Protein AF-A0A2S7Q1H7-F1 (afdb_monomer)

Secondary structure (DSSP, 8-state):
-------EE------S--------PPP-----------------------------------PPP----HHHHHHHHHHHHHHSPSP--S--S-PPP--S-TTGGGSPEETTT--B-S---TTT----HHHHSTTS---TT---EE-HHHHHHT---EEEEEEETTEEEEEEEEEESPPTT--EEEEE--TT--EEES--S---HHHHHHHHHTT--SEEE-SSGGG-TTHHHHHHHTT--EEEEGGGGGG--S--TTS-SEEEE-SSEEEEEETTEEEEEEEEE--SSSTT-EEEE-TT--------PPP-

Structure (mmCIF, N/CA/C/O backbone):
data_AF-A0A2S7Q1H7-F1
#
_entry.id   AF-A0A2S7Q1H7-F1
#
loop_
_atom_site.group_PDB
_atom_site.id
_atom_site.type_symbol
_atom_site.label_atom_id
_atom_site.label_alt_id
_atom_site.label_comp_id
_atom_site.label_asym_id
_atom_site.label_entity_id
_atom_site.label_seq_id
_atom_site.pdbx_PDB_ins_code
_atom_site.Cartn_x
_atom_site.Cartn_y
_atom_site.Cartn_z
_atom_site.occupancy
_atom_site.B_iso_or_equiv
_atom_site.auth_seq_id
_atom_site.auth_comp_id
_atom_site.auth_asym_id
_atom_site.auth_atom_id
_atom_site.pdbx_PDB_model_num
ATOM 1 N N . MET A 1 1 ? -6.559 -4.995 40.250 1.00 31.66 1 MET A N 1
ATOM 2 C CA . MET A 1 1 ? -6.136 -4.091 39.154 1.00 31.66 1 MET A CA 1
ATOM 3 C C . MET A 1 1 ? -6.085 -4.915 37.875 1.00 31.66 1 MET A C 1
ATOM 5 O O . MET A 1 1 ? -5.455 -5.965 37.911 1.00 31.66 1 MET A O 1
ATOM 9 N N . LYS A 1 2 ? -6.763 -4.510 36.790 1.00 27.39 2 LYS A N 1
ATOM 10 C CA . LYS A 1 2 ? -6.564 -5.148 35.473 1.00 27.39 2 LYS A CA 1
ATOM 11 C C . LYS A 1 2 ? -5.184 -4.734 34.937 1.00 27.39 2 LYS A C 1
ATOM 13 O O . LYS A 1 2 ? -4.774 -3.596 35.151 1.00 27.39 2 LYS A O 1
ATOM 18 N N . SER A 1 3 ? -4.472 -5.644 34.274 1.00 29.97 3 SER A N 1
ATOM 19 C CA . SER A 1 3 ? -3.214 -5.311 33.596 1.00 29.97 3 SER A CA 1
ATOM 20 C C . SER A 1 3 ? -3.524 -4.553 32.305 1.00 29.97 3 SER A C 1
ATOM 22 O O . SER A 1 3 ? -4.244 -5.079 31.457 1.00 29.97 3 SER A O 1
ATOM 24 N N . MET A 1 4 ? -3.001 -3.336 32.151 1.00 36.16 4 MET A N 1
ATOM 25 C CA . MET A 1 4 ? -3.073 -2.613 30.880 1.00 36.16 4 MET A CA 1
ATOM 26 C C . MET A 1 4 ? -2.053 -3.229 29.916 1.00 36.16 4 MET A C 1
ATOM 28 O O . MET A 1 4 ? -0.847 -3.058 30.091 1.00 36.16 4 MET A O 1
ATOM 32 N N . LYS A 1 5 ? -2.537 -3.963 28.910 1.00 45.00 5 LYS A N 1
ATOM 33 C CA . LYS A 1 5 ? -1.741 -4.339 27.737 1.00 45.00 5 LYS A CA 1
ATOM 34 C C . LYS A 1 5 ? -1.886 -3.227 26.697 1.00 45.00 5 LYS A C 1
ATOM 36 O O . LYS A 1 5 ? -2.982 -3.030 26.189 1.00 45.00 5 LYS A O 1
ATOM 41 N N . PHE A 1 6 ? -0.790 -2.544 26.386 1.00 45.59 6 PHE A N 1
ATOM 42 C CA . PHE A 1 6 ? -0.681 -1.685 25.207 1.00 45.59 6 PHE A CA 1
ATOM 43 C C . PHE A 1 6 ? 0.001 -2.484 24.095 1.00 45.59 6 PHE A C 1
ATOM 45 O O . PHE A 1 6 ? 1.010 -3.145 24.357 1.00 45.59 6 PHE A O 1
ATOM 52 N N . ILE A 1 7 ? -0.521 -2.418 22.870 1.00 57.12 7 ILE A N 1
ATOM 53 C CA . ILE A 1 7 ? 0.132 -2.971 21.680 1.00 57.12 7 ILE A CA 1
ATOM 54 C C . ILE A 1 7 ? 0.534 -1.788 20.804 1.00 57.12 7 ILE A C 1
ATOM 56 O O . ILE A 1 7 ? -0.279 -1.249 20.061 1.00 57.12 7 ILE A O 1
ATOM 60 N N . VAL A 1 8 ? 1.801 -1.380 20.914 1.00 57.62 8 VAL A N 1
ATOM 61 C CA . VAL A 1 8 ? 2.384 -0.390 20.002 1.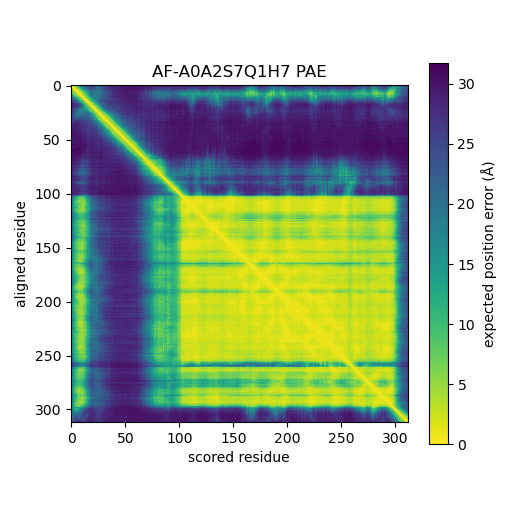00 57.62 8 VAL A CA 1
ATOM 62 C C . VAL A 1 8 ? 2.784 -1.113 18.723 1.00 57.62 8 VAL A C 1
ATOM 64 O O . VAL A 1 8 ? 3.731 -1.905 18.730 1.00 57.62 8 VAL A O 1
ATOM 67 N N . ILE A 1 9 ? 2.073 -0.856 17.624 1.00 63.44 9 ILE A N 1
ATOM 68 C CA . ILE A 1 9 ? 2.451 -1.407 16.319 1.00 63.44 9 ILE A CA 1
ATOM 69 C C . ILE A 1 9 ? 3.535 -0.505 15.729 1.00 63.44 9 ILE A C 1
ATOM 71 O O . ILE A 1 9 ? 3.277 0.628 15.325 1.00 63.44 9 ILE A O 1
ATOM 75 N N . ALA A 1 10 ? 4.764 -1.026 15.718 1.00 59.84 10 ALA A N 1
ATOM 76 C CA . ALA A 1 10 ? 5.942 -0.377 15.157 1.00 59.84 10 ALA A CA 1
ATOM 77 C C . ALA A 1 10 ? 6.562 -1.256 14.061 1.00 59.84 10 ALA A C 1
ATOM 79 O O . ALA A 1 10 ? 6.946 -2.411 14.290 1.00 59.84 10 ALA A O 1
ATOM 80 N N . SER A 1 11 ? 6.669 -0.696 12.863 1.00 60.22 11 SER A N 1
ATOM 81 C CA . SER A 1 11 ? 6.955 -1.423 11.627 1.00 60.22 11 SER A CA 1
ATOM 82 C C . SER A 1 11 ? 8.460 -1.603 11.421 1.00 60.22 11 SER A C 1
ATOM 84 O O . SER A 1 11 ? 9.138 -0.778 10.815 1.00 60.22 11 SER A O 1
ATOM 86 N N . HIS A 1 12 ? 9.000 -2.689 11.980 1.00 52.47 12 HIS A N 1
ATOM 87 C CA . HIS A 1 12 ? 10.439 -2.957 12.012 1.00 52.47 12 HIS A CA 1
ATOM 88 C C . HIS A 1 12 ? 11.000 -3.254 10.614 1.00 52.47 12 HIS A C 1
ATOM 90 O O . HIS A 1 12 ? 10.810 -4.345 10.075 1.00 52.47 12 HIS A O 1
ATOM 96 N N . PHE A 1 13 ? 11.743 -2.299 10.053 1.00 41.50 13 PHE A N 1
ATOM 97 C CA . PHE A 1 13 ? 12.508 -2.503 8.829 1.00 41.50 13 PHE A CA 1
ATOM 98 C C . PHE A 1 13 ? 13.851 -3.190 9.128 1.00 41.50 13 PHE A C 1
ATOM 100 O O . PHE A 1 13 ? 14.783 -2.571 9.640 1.00 41.50 13 PHE A O 1
ATOM 107 N N . PHE A 1 14 ? 13.964 -4.475 8.785 1.00 37.28 14 PHE A N 1
ATOM 108 C CA . PHE A 1 14 ? 15.240 -5.190 8.808 1.00 37.28 14 PHE A CA 1
ATOM 109 C C . PHE A 1 14 ? 15.997 -4.957 7.495 1.00 37.28 14 PHE A C 1
ATOM 111 O O . PHE A 1 14 ? 15.770 -5.648 6.499 1.00 37.28 14 PHE A O 1
ATOM 118 N N . ALA A 1 15 ? 16.935 -4.004 7.512 1.00 32.56 15 ALA A N 1
ATOM 119 C CA . ALA A 1 15 ? 17.988 -3.936 6.503 1.00 32.56 15 ALA A CA 1
ATOM 120 C C . ALA A 1 15 ? 18.738 -5.282 6.461 1.00 32.56 15 ALA A C 1
ATOM 122 O O . ALA A 1 15 ? 18.979 -5.896 7.501 1.00 32.56 15 ALA A O 1
ATOM 123 N N . CYS A 1 16 ? 19.057 -5.777 5.264 1.00 29.64 16 CYS A N 1
ATOM 124 C CA . CYS A 1 16 ? 19.426 -7.180 5.072 1.00 29.64 16 CYS A CA 1
ATOM 125 C C . CYS A 1 16 ? 20.819 -7.529 5.638 1.00 29.64 16 CYS A C 1
ATOM 127 O O . CYS A 1 16 ? 21.821 -7.451 4.929 1.00 29.64 16 CYS A O 1
ATOM 129 N N . GLY A 1 17 ? 20.863 -7.987 6.891 1.00 30.11 17 GLY A N 1
ATOM 130 C CA . GLY A 1 17 ? 22.053 -8.520 7.549 1.00 30.11 17 GLY A CA 1
ATOM 131 C C . GLY A 1 17 ? 21.692 -9.489 8.678 1.00 30.11 17 GLY A C 1
ATOM 132 O O . GLY A 1 17 ? 20.924 -9.138 9.563 1.00 30.11 17 GLY A O 1
ATOM 133 N N . GLU A 1 18 ? 22.285 -10.685 8.624 1.00 28.44 18 GLU A N 1
ATOM 134 C CA . GLU A 1 18 ? 22.206 -11.787 9.603 1.00 28.44 18 GLU A CA 1
ATOM 135 C C . GLU A 1 18 ? 20.835 -12.465 9.833 1.00 28.44 18 GLU A C 1
ATOM 137 O O . GLU A 1 18 ? 19.787 -11.858 10.038 1.00 28.44 18 GLU A O 1
ATOM 142 N N . THR A 1 19 ? 20.851 -13.801 9.837 1.00 36.00 19 THR A N 1
ATOM 143 C CA . THR A 1 19 ? 19.693 -14.653 10.141 1.00 36.00 19 THR A CA 1
ATOM 144 C C . THR A 1 19 ? 19.593 -14.908 11.649 1.00 36.00 19 THR A C 1
ATOM 146 O O . THR A 1 19 ? 20.234 -15.827 12.160 1.00 36.00 19 THR A O 1
ATOM 149 N N . GLY A 1 20 ? 18.781 -14.122 12.363 1.00 26.88 20 GLY A N 1
ATOM 150 C CA . GLY A 1 20 ? 18.558 -14.264 13.809 1.00 26.88 20 GLY A CA 1
ATOM 151 C C . GLY A 1 20 ? 17.087 -14.494 14.171 1.00 26.88 20 GLY A C 1
ATOM 152 O O . GLY A 1 20 ? 16.252 -13.623 13.956 1.00 26.88 20 GLY A O 1
ATOM 153 N N . ASN A 1 21 ? 16.763 -15.653 14.753 1.00 30.14 21 ASN A N 1
ATOM 154 C CA . ASN A 1 21 ? 15.408 -15.987 15.207 1.00 30.14 21 ASN A CA 1
ATOM 155 C C . ASN A 1 21 ? 15.237 -15.643 16.700 1.00 30.14 21 ASN A C 1
ATOM 157 O O . ASN A 1 21 ? 15.706 -16.396 17.554 1.00 30.14 21 ASN A O 1
ATOM 161 N N . ILE A 1 22 ? 14.605 -14.507 17.024 1.00 32.91 22 ILE A N 1
ATOM 162 C CA . ILE A 1 22 ? 14.397 -14.042 18.409 1.00 32.91 22 ILE A CA 1
ATOM 163 C C . ILE A 1 22 ? 12.977 -13.475 18.573 1.00 32.91 22 ILE A C 1
ATOM 165 O O . ILE A 1 22 ? 12.522 -12.670 17.764 1.00 32.91 22 ILE A O 1
ATOM 169 N N . GLY A 1 23 ? 12.279 -13.900 19.632 1.00 27.14 23 GLY A N 1
ATOM 170 C CA . GLY A 1 23 ? 10.915 -13.466 19.958 1.00 27.14 23 GLY A CA 1
ATOM 171 C C . GLY A 1 23 ? 10.818 -12.109 20.674 1.00 27.14 23 GLY A C 1
ATOM 172 O O . GLY A 1 23 ? 11.818 -11.487 21.031 1.00 27.14 23 GLY A O 1
ATOM 173 N N . ILE A 1 24 ? 9.579 -11.665 20.909 1.00 30.25 24 ILE A N 1
ATOM 174 C CA . ILE A 1 24 ? 9.243 -10.350 21.481 1.00 30.25 24 ILE A CA 1
ATOM 175 C C . ILE A 1 24 ? 9.791 -10.214 22.914 1.00 30.25 24 ILE A C 1
ATOM 177 O O . ILE A 1 24 ? 9.312 -10.862 23.845 1.00 30.25 24 ILE A O 1
ATOM 181 N N . GLY A 1 25 ? 10.790 -9.346 23.097 1.00 28.84 25 GLY A N 1
ATOM 182 C CA . GLY A 1 25 ? 11.412 -9.061 24.392 1.00 28.84 25 GLY A CA 1
ATOM 183 C C . GLY A 1 25 ? 10.784 -7.862 25.110 1.00 28.84 25 GLY A C 1
ATOM 184 O O . GLY A 1 25 ? 10.664 -6.782 24.538 1.00 28.84 25 GLY A O 1
ATOM 185 N N . ALA A 1 26 ? 10.428 -8.033 26.386 1.00 27.61 26 ALA A N 1
ATOM 186 C CA . ALA A 1 26 ? 9.906 -6.954 27.227 1.00 27.61 26 ALA A CA 1
ATOM 187 C C . ALA A 1 26 ? 10.959 -5.865 27.538 1.00 27.61 26 ALA A C 1
ATOM 189 O O . ALA A 1 26 ? 12.170 -6.088 27.459 1.00 27.61 26 ALA A O 1
ATOM 190 N N . THR A 1 27 ? 10.484 -4.678 27.921 1.00 29.58 27 THR A N 1
ATOM 191 C CA . THR A 1 27 ? 11.285 -3.450 28.042 1.00 29.58 27 THR A CA 1
ATOM 192 C C . THR A 1 27 ? 12.473 -3.562 29.009 1.00 29.58 27 THR A C 1
ATOM 194 O O . THR A 1 27 ? 12.330 -3.859 30.196 1.00 29.58 27 THR A O 1
ATOM 197 N N . LYS A 1 28 ? 13.673 -3.213 28.523 1.00 27.70 28 LYS A N 1
ATOM 198 C CA . LYS A 1 28 ? 14.850 -2.920 29.359 1.00 27.70 28 LYS A CA 1
ATOM 199 C C . LYS A 1 28 ? 15.181 -1.432 29.296 1.00 27.70 28 LYS A C 1
ATOM 201 O O . LYS A 1 28 ? 15.254 -0.847 28.221 1.00 27.70 28 LYS A O 1
ATOM 206 N N . LYS A 1 29 ? 15.390 -0.823 30.466 1.00 27.22 29 LYS A N 1
ATOM 207 C CA . LYS A 1 29 ? 15.722 0.602 30.602 1.00 27.22 29 LYS A CA 1
ATOM 208 C C . LYS A 1 29 ? 17.128 0.875 30.064 1.00 27.22 29 LYS A C 1
ATOM 210 O O . LYS A 1 29 ? 18.086 0.256 30.522 1.00 27.22 29 LYS A O 1
ATOM 215 N N . TYR A 1 30 ? 17.247 1.830 29.148 1.00 24.59 30 TYR A N 1
ATOM 216 C CA . TYR A 1 30 ? 18.533 2.344 28.684 1.00 24.59 30 TYR A CA 1
ATOM 217 C C . TYR A 1 30 ? 19.090 3.373 29.683 1.00 24.59 30 TYR A C 1
ATOM 219 O O . TYR A 1 30 ? 18.345 4.209 30.194 1.00 24.59 30 TYR A O 1
ATOM 227 N N . GLN A 1 31 ? 20.397 3.334 29.947 1.00 24.34 31 GLN A N 1
ATOM 228 C CA . GLN A 1 31 ? 21.130 4.422 30.601 1.00 24.34 31 GLN A CA 1
ATOM 229 C C . GLN A 1 31 ? 22.452 4.646 29.855 1.00 24.34 31 GLN A C 1
ATOM 231 O O . GLN A 1 31 ? 23.209 3.687 29.686 1.00 24.34 31 GLN A O 1
ATOM 236 N N . PRO A 1 32 ? 22.760 5.880 29.418 1.00 29.11 32 PRO A N 1
ATOM 237 C CA . PRO A 1 32 ? 24.006 6.165 28.724 1.00 29.11 32 PRO A CA 1
ATOM 238 C C . PRO A 1 32 ? 25.184 6.215 29.705 1.00 29.11 32 PRO A C 1
ATOM 240 O O . PRO A 1 32 ? 25.083 6.785 30.793 1.00 29.11 32 PRO A O 1
ATOM 243 N N . LYS A 1 33 ? 26.341 5.692 29.287 1.00 27.84 33 LYS A N 1
ATOM 244 C CA . LYS A 1 33 ? 27.634 5.995 29.913 1.00 27.84 33 LYS A CA 1
ATOM 245 C C . LYS A 1 33 ? 28.558 6.654 28.901 1.00 27.84 33 LYS A C 1
ATOM 247 O O . LYS A 1 33 ? 29.069 6.005 27.997 1.00 27.84 33 LYS A O 1
ATOM 252 N N . LEU A 1 34 ? 28.794 7.945 29.104 1.00 27.34 34 LEU A N 1
ATOM 253 C CA . LEU A 1 34 ? 29.905 8.667 28.498 1.00 27.34 34 LEU A CA 1
ATOM 254 C C . LEU A 1 34 ? 31.220 8.220 29.147 1.00 27.34 34 LEU A C 1
ATOM 256 O O . LEU A 1 34 ? 31.318 8.230 30.376 1.00 27.34 34 LEU A O 1
ATOM 260 N N . ARG A 1 35 ? 32.250 7.955 28.336 1.00 25.77 35 ARG A N 1
ATOM 261 C CA . ARG A 1 35 ? 33.598 8.486 28.588 1.00 25.77 35 ARG A CA 1
ATOM 262 C C . ARG A 1 35 ? 34.481 8.431 27.343 1.00 25.77 35 ARG A C 1
ATOM 264 O O . ARG A 1 35 ? 34.468 7.460 26.597 1.00 25.77 35 ARG A O 1
ATOM 271 N N . TYR A 1 36 ? 35.235 9.507 27.179 1.00 27.33 36 TYR A N 1
ATOM 272 C CA . TYR A 1 36 ? 36.440 9.611 26.362 1.00 27.33 36 TYR A CA 1
ATOM 273 C C . TYR A 1 36 ? 37.635 9.140 27.215 1.00 27.33 36 TYR A C 1
ATOM 275 O O . TYR A 1 36 ? 37.499 9.140 28.438 1.00 27.33 36 TYR A O 1
ATOM 283 N N . ASP A 1 37 ? 38.755 8.746 26.597 1.00 27.09 37 ASP A N 1
ATOM 284 C CA . ASP A 1 37 ? 40.146 9.054 27.011 1.00 27.09 37 ASP A CA 1
ATOM 285 C C . ASP A 1 37 ? 41.164 8.310 26.108 1.00 27.09 37 ASP A C 1
ATOM 287 O O . ASP A 1 37 ? 40.775 7.642 25.148 1.00 27.09 37 ASP A O 1
ATOM 291 N N . SER A 1 38 ? 42.468 8.539 26.310 1.00 28.61 38 SER A N 1
ATOM 292 C CA . SER A 1 38 ? 43.485 8.557 25.243 1.00 28.61 38 SER A CA 1
ATOM 293 C C . SER A 1 38 ? 44.623 7.503 25.316 1.00 28.61 38 SER A C 1
ATOM 295 O O . SER A 1 38 ? 44.692 6.659 26.204 1.00 28.61 38 SER A O 1
ATOM 297 N N . GLN A 1 39 ? 45.483 7.556 24.286 1.00 25.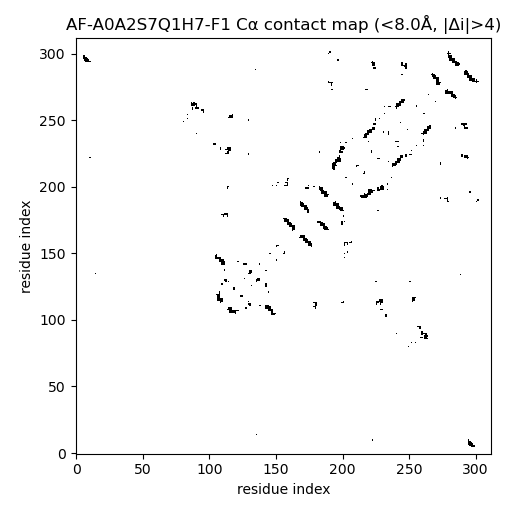89 39 GLN A N 1
ATOM 298 C CA . GLN A 1 39 ? 46.739 6.821 23.986 1.00 25.89 39 GLN A CA 1
ATOM 299 C C . GLN A 1 39 ? 47.845 6.893 25.094 1.00 25.89 39 GLN A C 1
ATOM 301 O O . GLN A 1 39 ? 47.628 7.663 26.028 1.00 25.89 39 GLN A O 1
ATOM 306 N N . PRO A 1 40 ? 49.036 6.199 25.025 1.00 40.12 40 PRO A N 1
ATOM 307 C CA . PRO A 1 40 ? 49.782 5.776 23.809 1.00 40.12 40 PRO A CA 1
ATOM 308 C C . PRO A 1 40 ? 50.681 4.490 23.799 1.00 40.12 40 PRO A C 1
ATOM 310 O O . PRO A 1 40 ? 51.023 3.905 24.818 1.00 40.12 40 PRO A O 1
ATOM 313 N N . SER A 1 41 ? 51.153 4.165 22.576 1.00 26.00 41 SER A N 1
ATOM 314 C CA . SER A 1 41 ? 52.496 3.661 22.157 1.00 26.00 41 SER A CA 1
ATOM 315 C C . SER A 1 41 ? 53.159 2.375 22.708 1.00 26.00 41 SER A C 1
ATOM 317 O O . SER A 1 41 ? 53.501 2.319 23.885 1.00 26.00 41 SER A O 1
ATOM 319 N N . ALA A 1 42 ? 53.598 1.490 21.786 1.00 28.02 42 ALA A N 1
ATOM 320 C CA . ALA A 1 42 ? 54.997 1.000 21.671 1.00 28.02 42 ALA A CA 1
ATOM 321 C C . ALA A 1 42 ? 55.279 0.203 20.359 1.00 28.02 42 ALA A C 1
ATOM 323 O O . ALA A 1 42 ? 54.467 -0.614 19.937 1.00 28.02 42 ALA A O 1
ATOM 324 N N . GLN A 1 43 ? 56.466 0.395 19.760 1.00 29.67 43 GLN A N 1
ATOM 325 C CA . GLN A 1 43 ? 57.178 -0.493 18.803 1.00 29.67 43 GLN A CA 1
ATOM 326 C C . GLN A 1 43 ? 58.702 -0.319 19.038 1.00 29.67 43 GLN A C 1
ATOM 328 O O . GLN A 1 43 ? 59.069 0.669 19.684 1.00 29.67 43 GLN A O 1
ATOM 333 N N . PRO A 1 44 ? 59.602 -1.222 18.568 1.00 40.22 44 PRO A N 1
ATOM 334 C CA . PRO A 1 44 ? 60.272 -0.965 17.269 1.00 40.22 44 PRO A CA 1
ATOM 335 C C . PRO A 1 44 ? 60.807 -2.194 16.467 1.00 40.22 44 PRO A C 1
ATOM 337 O O . PRO A 1 44 ? 60.986 -3.280 17.008 1.00 40.22 44 PRO A O 1
ATOM 340 N N . ALA A 1 45 ? 61.235 -1.907 15.221 1.00 27.73 45 ALA A N 1
ATOM 341 C CA . ALA A 1 45 ? 62.293 -2.577 14.420 1.00 27.73 45 ALA A CA 1
ATOM 342 C C . ALA A 1 45 ? 61.967 -3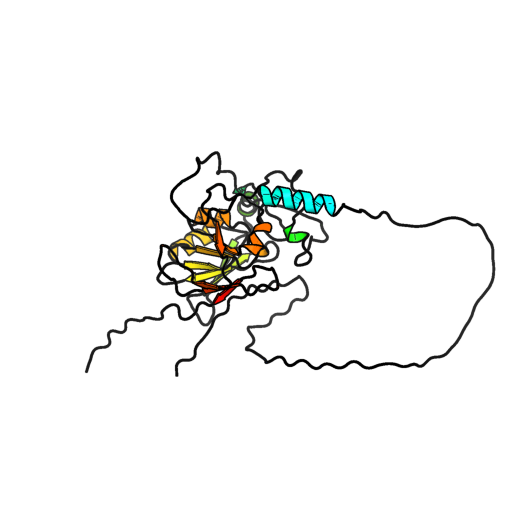.922 13.694 1.00 27.73 45 ALA A C 1
ATOM 344 O O . ALA A 1 45 ? 61.095 -4.662 14.127 1.00 27.73 45 ALA A O 1
ATOM 345 N N . SER A 1 46 ? 62.619 -4.296 12.570 1.00 28.09 46 SER A N 1
ATOM 346 C CA . SER A 1 46 ? 63.758 -3.687 11.831 1.00 28.09 46 SER A CA 1
ATOM 347 C C . SER A 1 46 ? 63.672 -3.824 10.278 1.00 28.09 46 SER A C 1
ATOM 349 O O . SER A 1 46 ? 62.694 -4.328 9.736 1.00 28.09 46 SER A O 1
ATOM 351 N N . MET A 1 47 ? 64.679 -3.287 9.567 1.00 26.67 47 MET A N 1
ATOM 352 C CA . MET A 1 47 ? 64.764 -3.008 8.111 1.00 26.67 47 MET A CA 1
ATOM 353 C C . MET A 1 47 ? 65.107 -4.212 7.198 1.00 26.67 47 MET A C 1
ATOM 355 O O . MET A 1 47 ? 65.687 -5.182 7.676 1.00 26.67 47 MET A O 1
ATOM 359 N N . ASN A 1 48 ? 64.912 -4.073 5.866 1.00 28.55 48 ASN A N 1
ATOM 360 C CA . ASN A 1 48 ? 66.008 -4.146 4.857 1.00 28.55 48 ASN A CA 1
ATOM 361 C C . ASN A 1 48 ? 65.574 -3.864 3.389 1.00 28.55 48 ASN A C 1
ATOM 363 O O . ASN A 1 48 ? 64.465 -4.206 2.989 1.00 28.55 48 ASN A O 1
ATOM 367 N N . SER A 1 49 ? 66.461 -3.228 2.599 1.00 30.44 49 SER A N 1
ATOM 368 C CA . SER A 1 49 ? 66.403 -2.868 1.148 1.00 30.44 49 SER A CA 1
ATOM 369 C C . SER A 1 49 ? 67.627 -1.974 0.807 1.00 30.44 49 SER A C 1
ATOM 371 O O . SER A 1 49 ? 68.238 -1.497 1.768 1.00 30.44 49 SER A O 1
ATOM 373 N N . PRO A 1 50 ? 67.950 -1.572 -0.452 1.00 52.28 50 PRO A N 1
ATOM 374 C CA . PRO A 1 50 ? 67.719 -2.104 -1.820 1.00 52.28 50 PRO A CA 1
ATOM 375 C C . PRO A 1 50 ? 69.124 -2.286 -2.506 1.00 52.28 50 PRO A C 1
ATOM 377 O O . PRO A 1 50 ? 69.969 -2.857 -1.815 1.00 52.28 50 PRO A O 1
ATOM 380 N N . PRO A 1 51 ? 69.529 -1.754 -3.701 1.00 53.03 51 PRO A N 1
ATOM 381 C CA . PRO A 1 51 ? 68.916 -1.423 -5.023 1.00 53.03 51 PRO A CA 1
ATOM 382 C C . PRO A 1 51 ? 69.705 -2.089 -6.208 1.00 53.03 51 PRO A C 1
ATOM 384 O O . PRO A 1 51 ? 70.459 -3.024 -5.928 1.00 53.03 51 PRO A O 1
ATOM 387 N N . PRO A 1 52 ? 69.673 -1.633 -7.496 1.00 51.41 52 PRO A N 1
ATOM 388 C CA . PRO A 1 52 ? 68.776 -0.732 -8.263 1.00 51.41 52 PRO A CA 1
ATOM 389 C C . PRO A 1 52 ? 68.018 -1.544 -9.361 1.00 51.41 52 PRO A C 1
ATOM 391 O O . PRO A 1 52 ? 67.684 -2.684 -9.064 1.00 51.41 52 PRO A O 1
ATOM 394 N N . SER A 1 53 ? 67.643 -1.156 -10.600 1.00 30.34 53 SER A N 1
ATOM 395 C CA . SER A 1 53 ? 67.670 0.025 -11.525 1.00 30.34 53 SER A CA 1
ATOM 396 C C . SER A 1 53 ? 66.622 -0.257 -12.653 1.00 30.34 53 SER A C 1
ATOM 398 O O . SER A 1 53 ? 66.190 -1.402 -12.748 1.00 30.34 53 SER A O 1
ATOM 400 N N . ALA A 1 54 ? 66.173 0.615 -13.574 1.00 30.95 54 ALA A N 1
ATOM 401 C CA . ALA A 1 54 ? 66.501 1.996 -13.976 1.00 30.95 54 ALA A CA 1
ATOM 402 C C . ALA A 1 54 ? 65.227 2.725 -14.509 1.00 30.95 54 ALA A C 1
ATOM 404 O O . ALA A 1 54 ? 64.177 2.099 -14.641 1.00 30.95 54 ALA A O 1
ATOM 405 N N . ASP A 1 55 ? 65.316 4.020 -14.837 1.00 28.33 55 ASP A N 1
ATOM 406 C CA . ASP A 1 55 ? 64.177 4.898 -15.179 1.00 28.33 55 ASP A CA 1
ATOM 407 C C . ASP A 1 55 ? 63.555 4.748 -16.585 1.00 28.33 55 ASP A C 1
ATOM 409 O O . ASP A 1 55 ? 64.271 4.678 -17.582 1.00 28.33 55 ASP A O 1
ATOM 413 N N . VAL A 1 56 ? 62.223 4.920 -16.661 1.00 31.19 56 VAL A N 1
ATOM 414 C CA . VAL A 1 56 ? 61.516 5.763 -17.659 1.00 31.19 56 VAL A CA 1
ATOM 415 C C . VAL A 1 56 ? 60.310 6.424 -16.962 1.00 31.19 56 VAL A C 1
ATOM 417 O O . VAL A 1 56 ? 59.659 5.793 -16.131 1.00 31.19 56 VAL A O 1
ATOM 420 N N . THR A 1 57 ? 59.990 7.683 -17.279 1.00 30.61 57 THR A N 1
ATOM 421 C CA . THR A 1 57 ? 58.929 8.476 -16.621 1.00 30.61 57 THR A CA 1
ATOM 422 C C . THR A 1 57 ? 57.744 8.802 -17.543 1.00 30.61 57 THR A C 1
ATOM 424 O O . THR A 1 57 ? 57.960 9.200 -18.684 1.00 30.61 57 THR A O 1
ATOM 427 N N . MET A 1 58 ? 56.498 8.698 -17.038 1.00 28.67 58 MET A N 1
ATOM 428 C CA . MET A 1 58 ? 55.492 9.794 -16.983 1.00 28.67 58 MET A CA 1
ATOM 429 C C . MET A 1 58 ? 54.027 9.350 -16.727 1.00 28.67 58 MET A C 1
ATOM 431 O O . MET A 1 58 ? 53.549 8.360 -17.265 1.00 28.67 58 MET A O 1
ATOM 435 N N . SER A 1 59 ? 53.312 10.207 -15.982 1.00 27.31 59 SER A N 1
ATOM 436 C CA . SER A 1 59 ? 51.860 10.505 -16.025 1.00 27.31 59 SER A CA 1
ATOM 437 C C . SER A 1 59 ? 50.767 9.455 -15.703 1.00 27.31 59 SER A C 1
ATOM 439 O O . SER A 1 59 ? 50.265 8.741 -16.563 1.00 27.31 59 SER A O 1
ATOM 441 N N . THR A 1 60 ? 50.234 9.600 -14.478 1.00 30.16 60 THR A N 1
ATOM 442 C CA . THR A 1 60 ? 48.790 9.648 -14.112 1.00 30.16 60 THR A CA 1
ATOM 443 C C . THR A 1 60 ? 47.850 8.456 -14.382 1.00 30.16 60 THR A C 1
ATOM 445 O O . THR A 1 60 ? 47.333 8.279 -15.483 1.00 30.16 60 THR A O 1
ATOM 448 N N . HIS A 1 61 ? 47.427 7.791 -13.298 1.00 30.48 61 HIS A N 1
ATOM 449 C CA . HIS A 1 61 ? 46.101 7.161 -13.185 1.00 30.48 61 HIS A CA 1
ATOM 450 C C . HIS A 1 61 ? 45.026 8.182 -12.763 1.00 30.48 61 HIS A C 1
ATOM 452 O O . HIS A 1 61 ? 45.330 9.071 -11.966 1.00 30.48 61 HIS A O 1
ATOM 458 N N . SER A 1 62 ? 43.759 7.970 -13.156 1.00 30.48 62 SER A N 1
ATOM 459 C CA . SER A 1 62 ? 42.600 7.931 -12.228 1.00 30.48 62 SER A CA 1
ATOM 460 C C . SER A 1 62 ? 41.292 7.501 -12.919 1.00 30.48 62 SER A C 1
ATOM 462 O O . SER A 1 62 ? 41.165 7.558 -14.140 1.00 30.48 62 SER A O 1
ATOM 464 N N . THR A 1 63 ? 40.337 7.026 -12.117 1.00 32.66 63 THR A N 1
ATOM 465 C CA . THR A 1 63 ? 39.031 6.454 -12.501 1.00 32.66 63 THR A CA 1
ATOM 466 C C . THR A 1 63 ? 37.991 7.475 -12.987 1.00 32.66 63 THR A C 1
ATOM 468 O O . THR A 1 63 ? 38.023 8.630 -12.560 1.00 32.66 63 THR A O 1
ATOM 471 N N . PRO A 1 64 ? 36.993 7.053 -13.792 1.00 34.31 64 PRO A N 1
ATOM 472 C CA . PRO A 1 64 ? 35.850 7.892 -14.142 1.00 34.31 64 PRO A CA 1
ATOM 473 C C . PRO A 1 64 ? 34.862 8.017 -12.968 1.00 34.31 64 PRO A C 1
ATOM 475 O O . PRO A 1 64 ? 34.259 7.032 -12.545 1.00 34.31 64 PRO A O 1
ATOM 478 N N . HIS A 1 65 ? 34.642 9.237 -12.475 1.00 30.17 65 HIS A N 1
ATOM 479 C CA . HIS A 1 65 ? 33.510 9.541 -11.592 1.00 30.17 65 HIS A CA 1
ATOM 480 C C . HIS A 1 65 ? 32.246 9.799 -12.424 1.00 30.17 65 HIS A C 1
ATOM 482 O O . HIS A 1 65 ? 32.223 10.707 -13.254 1.00 30.17 65 HIS A O 1
ATOM 488 N N . SER A 1 66 ? 31.175 9.040 -12.173 1.00 36.84 66 SER A N 1
ATOM 489 C CA . SER A 1 66 ? 29.849 9.327 -12.734 1.00 36.84 66 SER A CA 1
ATOM 490 C C . SER A 1 66 ? 29.096 10.302 -11.825 1.00 36.84 66 SER A C 1
ATOM 492 O O . SER A 1 66 ? 28.327 9.909 -10.949 1.00 36.84 66 SER A O 1
ATOM 494 N N . THR A 1 67 ? 29.361 11.597 -11.998 1.00 34.44 67 THR A N 1
ATOM 495 C CA . THR A 1 67 ? 28.686 12.659 -11.240 1.00 34.44 67 THR A CA 1
ATOM 496 C C . THR A 1 67 ? 27.318 12.960 -11.856 1.00 34.44 67 THR A C 1
ATOM 498 O O . THR A 1 67 ? 27.171 13.908 -12.627 1.00 34.44 67 THR A O 1
ATOM 501 N N . ILE A 1 68 ? 26.299 12.166 -11.511 1.00 41.03 68 ILE A N 1
ATOM 502 C CA . ILE A 1 68 ? 24.902 12.576 -11.722 1.00 41.03 68 ILE A CA 1
ATOM 503 C C . ILE A 1 68 ? 24.669 13.829 -10.869 1.00 41.03 68 ILE A C 1
ATOM 505 O O . ILE A 1 68 ? 24.868 13.803 -9.655 1.00 41.03 68 ILE A O 1
ATOM 509 N N . SER A 1 69 ? 24.301 14.941 -11.507 1.00 36.59 69 SER A N 1
ATOM 510 C CA . SER A 1 69 ? 24.156 16.222 -10.813 1.00 36.59 69 SER A CA 1
ATOM 511 C C . SER A 1 69 ? 22.994 16.175 -9.825 1.00 36.59 69 SER A C 1
ATOM 513 O O . SER A 1 69 ? 21.850 15.940 -10.214 1.00 36.59 69 SER A O 1
ATOM 515 N N . SER A 1 70 ? 23.260 16.485 -8.553 1.00 38.78 70 SER A N 1
ATOM 516 C CA . SER A 1 70 ? 22.218 16.618 -7.525 1.00 38.78 70 SER A CA 1
ATOM 517 C C . SER A 1 70 ? 21.150 17.651 -7.907 1.00 38.78 70 SER A C 1
ATOM 519 O O . SER A 1 70 ? 20.007 17.527 -7.489 1.00 38.78 70 SER A O 1
ATOM 521 N N . GLN A 1 71 ? 21.497 18.644 -8.737 1.00 35.53 71 GLN A N 1
ATOM 522 C CA . GLN A 1 71 ? 20.552 19.645 -9.246 1.00 35.53 71 GLN A CA 1
ATOM 523 C C . GLN A 1 71 ? 19.510 19.055 -10.210 1.00 35.53 71 GLN A C 1
ATOM 525 O O . GLN A 1 71 ? 18.424 19.615 -10.325 1.00 35.53 71 GLN A O 1
ATOM 530 N N . THR A 1 72 ? 19.816 17.943 -10.889 1.00 34.22 72 THR A N 1
ATOM 531 C CA . THR A 1 72 ? 18.858 17.235 -11.751 1.00 34.22 72 THR A CA 1
ATOM 532 C C . THR A 1 72 ? 17.848 16.473 -10.899 1.00 34.22 72 THR A C 1
ATOM 534 O O . THR A 1 72 ? 16.654 16.695 -11.050 1.00 34.22 72 THR A O 1
ATOM 537 N N . LEU A 1 73 ? 18.325 15.685 -9.927 1.00 40.09 73 LEU A N 1
ATOM 538 C CA . LEU A 1 73 ? 17.468 14.923 -9.006 1.00 40.09 73 LEU A CA 1
ATOM 539 C C . LEU A 1 73 ? 16.525 15.843 -8.212 1.00 40.09 73 LEU A C 1
ATOM 541 O O . LEU A 1 73 ? 15.321 15.625 -8.196 1.00 40.09 73 LEU A O 1
ATOM 545 N N . ILE A 1 74 ? 17.048 16.939 -7.644 1.00 38.69 74 ILE A N 1
ATOM 546 C CA . ILE A 1 74 ? 16.245 17.946 -6.919 1.00 38.69 74 ILE A CA 1
ATOM 547 C C . ILE A 1 74 ? 15.166 18.576 -7.815 1.00 38.69 74 ILE A C 1
ATOM 549 O O . ILE A 1 74 ? 14.117 18.988 -7.320 1.00 38.69 74 ILE A O 1
ATOM 553 N N . ARG A 1 75 ? 15.410 18.678 -9.125 1.00 33.66 75 ARG A N 1
ATOM 554 C CA . ARG A 1 75 ? 14.443 19.229 -10.074 1.00 33.66 75 ARG A CA 1
ATOM 555 C C . ARG A 1 75 ? 13.365 18.211 -10.439 1.00 33.66 75 ARG A C 1
ATOM 557 O O . ARG A 1 75 ? 12.194 18.569 -10.413 1.00 33.66 75 ARG A O 1
ATOM 564 N N . GLU A 1 76 ? 13.753 16.966 -10.704 1.00 48.38 76 GLU A N 1
ATOM 565 C CA . GLU A 1 76 ? 12.829 15.851 -10.941 1.00 48.38 76 GLU A CA 1
ATOM 566 C C . GLU A 1 76 ? 11.917 15.631 -9.722 1.00 48.38 76 GLU A C 1
ATOM 568 O O . GLU A 1 76 ? 10.700 15.646 -9.873 1.00 48.38 76 GLU A O 1
ATOM 573 N N . ASP A 1 77 ? 12.464 15.555 -8.501 1.00 49.66 77 ASP A N 1
ATOM 574 C CA . ASP A 1 77 ? 11.670 15.426 -7.267 1.00 49.66 77 ASP A CA 1
ATOM 575 C C . ASP A 1 77 ? 10.721 16.615 -7.033 1.00 49.66 77 ASP A C 1
ATOM 577 O O . ASP A 1 77 ? 9.622 16.427 -6.510 1.00 49.66 77 ASP A O 1
ATOM 581 N N . LYS A 1 78 ? 11.107 17.840 -7.420 1.00 47.16 78 LYS A N 1
ATOM 582 C CA . LYS A 1 78 ? 10.257 19.029 -7.251 1.00 47.16 78 LYS A CA 1
ATOM 583 C C . LYS A 1 78 ? 9.130 19.088 -8.281 1.00 47.16 78 LYS A C 1
ATOM 585 O O . LYS A 1 78 ? 7.999 19.366 -7.900 1.00 47.16 78 LYS A O 1
ATOM 590 N N . GLU A 1 79 ? 9.414 18.788 -9.548 1.00 49.31 79 GLU A N 1
ATOM 591 C CA . GLU A 1 79 ? 8.390 18.698 -10.598 1.00 49.31 79 GLU A CA 1
ATOM 592 C C . GLU A 1 79 ? 7.427 17.521 -10.300 1.00 49.31 79 GLU A C 1
ATOM 594 O O . GLU A 1 79 ? 6.214 17.682 -10.394 1.00 49.31 79 GLU A O 1
ATOM 599 N N . ILE A 1 80 ? 7.923 16.388 -9.778 1.00 48.91 80 ILE A N 1
ATOM 600 C CA . ILE A 1 80 ? 7.102 15.273 -9.261 1.00 48.91 80 ILE A CA 1
ATOM 601 C C . ILE A 1 80 ? 6.255 15.690 -8.042 1.00 48.91 80 ILE A C 1
ATOM 603 O O . ILE A 1 80 ? 5.075 15.349 -7.966 1.00 48.91 80 ILE A O 1
ATOM 607 N N . SER A 1 81 ? 6.812 16.453 -7.096 1.00 50.84 81 SER A N 1
ATOM 608 C CA . SER A 1 81 ? 6.073 16.950 -5.924 1.00 50.84 81 SER A CA 1
ATOM 609 C C . SER A 1 81 ? 5.033 18.033 -6.254 1.00 50.84 81 SER A C 1
ATOM 611 O O . SER A 1 81 ? 4.218 18.347 -5.387 1.00 50.84 81 SER A O 1
ATOM 613 N N . GLU A 1 82 ? 5.068 18.612 -7.455 1.00 51.44 82 GLU A N 1
ATOM 614 C CA . GLU A 1 82 ? 4.063 19.557 -7.966 1.00 51.44 82 GLU A CA 1
ATOM 615 C C . GLU A 1 82 ? 3.021 18.867 -8.869 1.00 51.44 82 GLU A C 1
ATOM 617 O O . GLU A 1 82 ? 1.931 19.402 -9.055 1.00 51.44 82 GLU A O 1
ATOM 622 N N . LEU A 1 83 ? 3.319 17.661 -9.376 1.00 52.38 83 LEU A N 1
ATOM 623 C CA . LEU A 1 83 ? 2.387 16.810 -10.129 1.00 52.38 83 LEU A CA 1
ATOM 624 C C . LEU A 1 83 ? 1.416 16.023 -9.237 1.00 52.38 83 LEU A C 1
ATOM 626 O O . LEU A 1 83 ? 0.298 15.743 -9.664 1.00 52.38 83 LEU A O 1
ATOM 630 N N . PHE A 1 84 ? 1.805 15.661 -8.011 1.00 55.03 84 PHE A N 1
ATOM 631 C CA . PHE A 1 84 ? 0.855 15.113 -7.038 1.00 55.03 84 PHE A CA 1
ATOM 632 C C . PHE A 1 84 ? 0.010 16.252 -6.458 1.00 55.03 84 PHE A C 1
ATOM 634 O O . PHE A 1 84 ? 0.499 17.048 -5.659 1.00 55.03 84 PHE A O 1
ATOM 641 N N . GLU A 1 85 ? -1.245 16.319 -6.910 1.00 52.00 85 GLU A N 1
ATOM 642 C CA . GLU A 1 85 ? -2.181 17.428 -6.696 1.00 52.00 85 GLU A CA 1
ATOM 643 C C . GLU A 1 85 ? -2.355 17.868 -5.232 1.00 52.00 85 GLU A C 1
ATOM 645 O O . GLU A 1 85 ? -2.072 17.131 -4.282 1.00 52.00 85 GLU A O 1
ATOM 650 N N . ASN A 1 86 ? -2.885 19.088 -5.057 1.00 43.97 86 ASN A N 1
ATOM 651 C CA . ASN A 1 86 ? -3.286 19.595 -3.745 1.00 43.97 86 ASN A CA 1
ATOM 652 C C . ASN A 1 86 ? -4.178 18.557 -3.039 1.00 43.97 86 ASN A C 1
ATOM 654 O O . ASN A 1 86 ? -5.204 18.174 -3.604 1.00 43.97 86 ASN A O 1
ATOM 658 N N . PRO A 1 87 ? -3.808 18.095 -1.833 1.00 44.28 87 PRO A N 1
ATOM 659 C CA . PRO A 1 87 ? -4.459 16.954 -1.210 1.00 44.28 87 PRO A CA 1
ATOM 660 C C . PRO A 1 87 ? -5.949 17.201 -0.978 1.00 44.28 87 PRO A C 1
ATOM 662 O O . PRO A 1 87 ? -6.354 18.197 -0.378 1.00 44.28 87 PRO A O 1
ATOM 665 N N . LEU A 1 88 ? -6.772 16.262 -1.438 1.00 42.56 88 LEU A N 1
ATOM 666 C CA . LEU A 1 88 ? -8.208 16.261 -1.198 1.00 42.56 88 LEU A CA 1
ATOM 667 C C . LEU A 1 88 ? -8.454 15.737 0.221 1.00 42.56 88 LEU A C 1
ATOM 669 O O . LEU A 1 88 ? -8.605 14.544 0.448 1.00 42.56 88 LEU A O 1
ATOM 673 N N . HIS A 1 89 ? -8.463 16.652 1.194 1.00 42.66 89 HIS A N 1
ATOM 674 C CA . HIS A 1 89 ? -8.548 16.348 2.632 1.00 42.66 89 HIS A CA 1
ATOM 675 C C . HIS A 1 89 ? -9.842 15.630 3.086 1.00 42.66 89 HIS A C 1
ATOM 677 O O . HIS A 1 89 ? -9.966 15.327 4.268 1.00 42.66 89 HIS A O 1
ATOM 683 N N . ASN A 1 90 ? -10.799 15.355 2.190 1.00 46.72 90 ASN A N 1
ATOM 684 C CA . ASN A 1 90 ? -12.088 14.739 2.509 1.00 46.72 90 ASN A CA 1
ATOM 685 C C . ASN A 1 90 ? -12.384 13.549 1.580 1.00 46.72 90 ASN A C 1
ATOM 687 O O . ASN A 1 90 ? -12.576 13.737 0.379 1.00 46.72 90 ASN A O 1
ATOM 691 N N . PHE A 1 91 ? -12.545 12.349 2.145 1.00 43.41 91 PHE A N 1
ATOM 692 C CA . PHE A 1 91 ? -13.138 11.197 1.454 1.00 43.41 91 PHE A CA 1
ATOM 693 C C . PHE A 1 91 ? -14.627 11.493 1.170 1.00 43.41 91 PHE A C 1
ATOM 695 O O . PHE A 1 91 ? -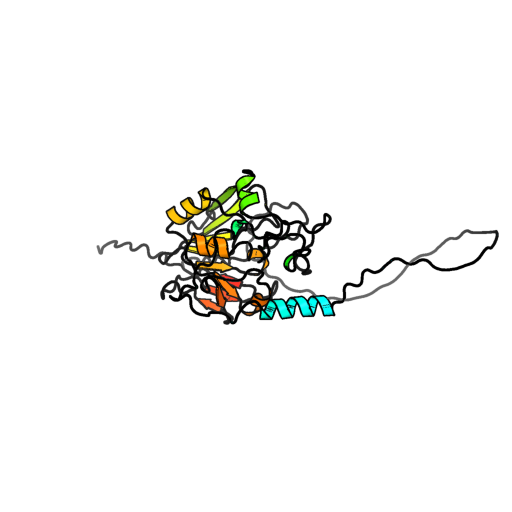15.464 11.373 2.067 1.00 43.41 91 PHE A O 1
ATOM 702 N N . GLY A 1 92 ? -14.982 11.945 -0.043 1.00 48.38 92 GLY A N 1
ATOM 703 C CA . GLY A 1 92 ? -16.343 12.442 -0.294 1.00 48.38 92 GLY A CA 1
ATOM 704 C C . GLY A 1 92 ? -16.794 12.560 -1.755 1.00 48.38 92 GLY A C 1
ATOM 705 O O . GLY A 1 92 ? -16.277 13.363 -2.519 1.00 48.38 92 GLY A O 1
ATOM 706 N N . TYR A 1 93 ? -17.852 11.813 -2.082 1.00 42.22 93 TYR A N 1
ATOM 707 C CA . TYR A 1 93 ? -18.825 12.009 -3.173 1.00 42.22 93 TYR A CA 1
ATOM 708 C C . TYR A 1 93 ? -18.341 12.185 -4.621 1.00 42.22 93 TYR A C 1
ATOM 710 O O . TYR A 1 93 ? -18.588 11.273 -5.411 1.00 42.22 93 TYR A O 1
ATOM 718 N N . ASP A 1 94 ? -17.678 13.272 -5.011 1.00 43.09 94 ASP A N 1
ATOM 719 C CA . ASP A 1 94 ? -17.456 13.591 -6.432 1.00 43.09 94 ASP A CA 1
ATOM 720 C C . ASP A 1 94 ? -16.486 12.604 -7.100 1.00 43.09 94 ASP A C 1
ATOM 722 O O . ASP A 1 94 ? -15.282 12.628 -6.874 1.00 43.09 94 ASP A O 1
ATOM 726 N N . THR A 1 95 ? -17.014 11.668 -7.896 1.00 46.12 95 THR A N 1
ATOM 727 C CA . THR A 1 95 ? -16.213 10.760 -8.733 1.00 46.12 95 THR A CA 1
ATOM 728 C C . THR A 1 95 ? -15.685 11.503 -9.961 1.00 46.12 95 THR A C 1
ATOM 730 O O . THR A 1 95 ? -16.507 11.970 -10.758 1.00 46.12 95 THR A O 1
ATOM 733 N N . PRO A 1 96 ? -14.362 11.533 -10.200 1.00 47.25 96 PRO A N 1
ATOM 734 C CA . PRO A 1 96 ? -13.826 11.798 -11.529 1.00 47.25 96 PRO A CA 1
ATOM 735 C C . PRO A 1 96 ? -14.399 10.800 -12.547 1.00 47.25 96 PRO A C 1
ATOM 737 O O . PRO A 1 96 ? -14.780 9.680 -12.197 1.00 47.25 96 PRO A O 1
ATOM 740 N N . VAL A 1 97 ? -14.474 11.199 -13.818 1.00 44.53 97 VAL A N 1
ATOM 741 C CA . VAL A 1 97 ? -14.921 10.299 -14.893 1.00 44.53 97 VAL A CA 1
ATOM 742 C C . VAL A 1 97 ? -13.900 9.157 -15.033 1.00 44.53 97 VAL A C 1
ATOM 744 O O . VAL A 1 97 ? -12.707 9.453 -15.117 1.00 44.53 97 VAL A O 1
ATOM 747 N N . PRO A 1 98 ? -14.320 7.876 -15.076 1.00 47.62 98 PRO A N 1
ATOM 748 C CA . PRO A 1 98 ? -13.404 6.737 -15.133 1.00 47.62 98 PRO A CA 1
ATOM 749 C C . PRO A 1 98 ? -12.803 6.566 -16.538 1.00 47.62 98 PRO A C 1
ATOM 751 O O . PRO A 1 98 ? -13.175 5.663 -17.290 1.00 47.62 98 PRO A O 1
ATOM 754 N N . ASP A 1 99 ? -11.868 7.443 -16.904 1.00 45.22 99 ASP A N 1
ATOM 755 C CA . ASP A 1 99 ? -11.113 7.343 -18.153 1.00 45.22 99 ASP A CA 1
ATOM 756 C C . ASP A 1 99 ? -10.011 6.274 -18.019 1.00 45.22 99 ASP A C 1
ATOM 758 O O . ASP A 1 99 ? -8.920 6.519 -17.504 1.00 45.22 99 ASP A O 1
ATOM 762 N N . ASN A 1 100 ? -10.367 5.050 -18.422 1.00 50.59 100 ASN A N 1
ATOM 763 C CA . ASN A 1 100 ? -9.530 3.848 -18.472 1.00 50.59 100 ASN A CA 1
ATOM 764 C C . ASN A 1 100 ? -8.673 3.570 -17.215 1.00 50.59 100 ASN A C 1
ATOM 766 O O . ASN A 1 100 ? -7.442 3.563 -17.272 1.00 50.59 100 ASN A O 1
ATOM 770 N N . MET A 1 101 ? -9.317 3.255 -16.084 1.00 52.56 101 MET A N 1
ATOM 771 C CA . MET A 1 101 ? -8.600 2.716 -14.914 1.00 52.56 101 MET A CA 1
ATOM 772 C C . MET A 1 101 ? -8.264 1.215 -15.021 1.00 52.56 101 MET A C 1
ATOM 774 O O . MET A 1 101 ? -7.525 0.702 -14.192 1.00 52.56 101 MET A O 1
ATOM 778 N N . SER A 1 102 ? -8.750 0.496 -16.040 1.00 53.41 102 SER A N 1
ATOM 779 C CA . SER A 1 102 ? -8.648 -0.975 -16.152 1.00 53.41 102 SER A CA 1
ATOM 780 C C . SER A 1 102 ? -7.243 -1.547 -16.432 1.00 53.41 102 SER A C 1
ATOM 782 O O . SER A 1 102 ? -7.129 -2.698 -16.843 1.00 53.41 102 SER A O 1
ATOM 784 N N . ASP A 1 103 ? -6.182 -0.765 -16.220 1.00 77.19 103 ASP A N 1
ATOM 785 C CA . ASP A 1 103 ? -4.790 -1.113 -16.549 1.00 77.19 103 ASP A CA 1
ATOM 786 C C . ASP A 1 103 ? -3.801 -0.819 -15.392 1.00 77.19 103 ASP A C 1
ATOM 788 O O . ASP A 1 103 ? -2.582 -0.904 -15.551 1.00 77.19 103 ASP A O 1
ATOM 792 N N . THR A 1 104 ? -4.290 -0.481 -14.187 1.00 90.44 104 THR A N 1
ATOM 793 C CA . THR A 1 104 ? -3.423 -0.186 -13.023 1.00 90.44 104 THR A CA 1
ATOM 794 C C . THR A 1 104 ? -2.559 -1.375 -12.602 1.00 90.44 104 THR A C 1
ATOM 796 O O . THR A 1 104 ? -1.415 -1.187 -12.173 1.00 90.44 104 THR A O 1
ATOM 799 N N . GLU A 1 105 ? -3.040 -2.608 -12.805 1.00 92.81 105 GLU A N 1
ATOM 800 C CA . GLU A 1 105 ? -2.264 -3.825 -12.551 1.00 92.81 105 GLU A CA 1
ATOM 801 C C . GLU A 1 105 ? -1.009 -3.949 -13.434 1.00 92.81 105 GLU A C 1
ATOM 803 O O . GLU A 1 105 ? -0.094 -4.701 -13.082 1.00 92.81 105 GLU A O 1
ATOM 808 N N . HIS A 1 106 ? -0.943 -3.230 -14.560 1.00 94.88 106 HIS A N 1
ATOM 809 C CA . HIS A 1 106 ? 0.208 -3.18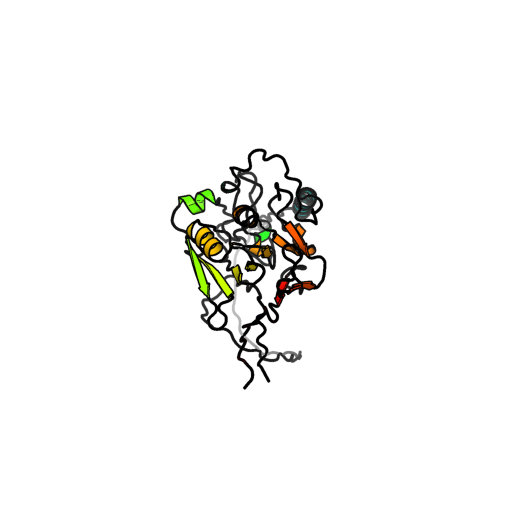8 -15.467 1.00 94.88 106 HIS A CA 1
ATOM 810 C C . HIS A 1 106 ? 1.207 -2.064 -15.145 1.00 94.88 106 HIS A C 1
ATOM 812 O O . HIS A 1 106 ? 2.288 -2.017 -15.734 1.00 94.88 106 HIS A O 1
ATOM 818 N N . LEU A 1 107 ? 0.914 -1.213 -14.158 1.00 95.62 107 LEU A N 1
ATOM 819 C CA . LEU A 1 107 ? 1.846 -0.196 -13.677 1.00 95.62 107 LEU A CA 1
ATOM 820 C C . LEU A 1 107 ? 3.015 -0.812 -12.887 1.00 95.62 107 LEU A C 1
ATOM 822 O O . LEU A 1 107 ? 2.884 -1.830 -12.197 1.00 95.62 107 LEU A O 1
ATOM 826 N N . LEU A 1 108 ? 4.188 -0.188 -13.000 1.00 97.50 108 LEU A N 1
ATOM 827 C CA . LEU A 1 108 ? 5.459 -0.754 -12.561 1.00 97.50 108 LEU A CA 1
ATOM 828 C C . LEU A 1 108 ? 5.617 -0.747 -11.038 1.00 97.50 108 LEU A C 1
ATOM 830 O O . LEU A 1 108 ? 5.614 0.291 -10.379 1.00 97.50 108 LEU A O 1
ATOM 834 N N . ILE A 1 109 ? 5.866 -1.934 -10.500 1.00 98.38 109 ILE A N 1
ATOM 835 C CA . ILE A 1 109 ? 6.204 -2.227 -9.110 1.00 98.38 109 ILE A CA 1
ATOM 836 C C . ILE A 1 109 ? 7.712 -2.437 -9.011 1.00 98.38 109 ILE A C 1
ATOM 838 O O . ILE A 1 109 ? 8.275 -3.295 -9.691 1.00 98.38 109 ILE A O 1
ATOM 842 N N . CYS A 1 110 ? 8.382 -1.688 -8.138 1.00 98.25 110 CYS A N 1
ATOM 843 C CA . CYS A 1 110 ? 9.792 -1.897 -7.821 1.00 98.25 110 CYS A CA 1
ATOM 844 C C . CYS A 1 110 ? 10.001 -3.286 -7.200 1.00 98.25 110 CYS A C 1
ATOM 846 O O . CYS A 1 110 ? 9.501 -3.555 -6.112 1.00 98.25 110 CYS A O 1
ATOM 848 N N . CYS A 1 111 ? 10.796 -4.160 -7.824 1.00 97.81 111 CYS A N 1
ATOM 849 C CA . CYS A 1 111 ? 11.033 -5.506 -7.284 1.00 97.81 111 CYS A CA 1
ATOM 850 C C . CYS A 1 111 ? 11.767 -5.497 -5.933 1.00 97.81 111 CYS A C 1
ATOM 852 O O . CYS A 1 111 ? 11.674 -6.468 -5.185 1.00 97.81 111 CYS A O 1
ATOM 854 N N . ALA A 1 112 ? 12.494 -4.421 -5.613 1.00 97.38 112 ALA A N 1
ATOM 855 C CA . ALA A 1 112 ? 13.282 -4.302 -4.390 1.00 97.38 112 ALA A CA 1
ATOM 856 C C . ALA A 1 112 ? 12.447 -3.836 -3.186 1.00 97.38 112 ALA A C 1
ATOM 858 O O . ALA A 1 112 ? 12.409 -4.548 -2.186 1.00 97.38 112 ALA A O 1
ATOM 859 N N . CYS A 1 113 ? 11.750 -2.696 -3.276 1.00 97.25 113 CYS A N 1
ATOM 860 C CA . CYS A 1 113 ? 10.946 -2.135 -2.178 1.00 97.25 113 CYS A CA 1
ATOM 861 C C . CYS A 1 113 ? 9.429 -2.335 -2.323 1.00 97.25 113 CYS A C 1
ATOM 863 O O . CYS A 1 113 ? 8.695 -1.989 -1.407 1.00 97.25 113 CYS A O 1
ATOM 865 N N . GLY A 1 114 ? 8.933 -2.857 -3.444 1.00 97.88 114 GLY A N 1
ATOM 866 C CA . GLY A 1 114 ? 7.510 -3.128 -3.659 1.00 97.88 114 GLY A CA 1
ATOM 867 C C . GLY A 1 114 ? 6.637 -1.905 -3.971 1.00 97.88 114 GLY A C 1
ATOM 868 O O . GLY A 1 114 ? 5.454 -2.047 -4.255 1.00 97.88 114 GLY A O 1
ATOM 869 N N . THR A 1 115 ? 7.190 -0.691 -3.956 1.00 97.62 115 THR A N 1
ATOM 870 C CA . THR A 1 115 ? 6.441 0.522 -4.312 1.00 97.62 115 THR A CA 1
ATOM 871 C C . THR A 1 115 ? 6.057 0.521 -5.793 1.00 97.62 115 THR A C 1
ATOM 873 O O . THR A 1 115 ? 6.911 0.297 -6.655 1.00 97.62 115 THR A O 1
ATOM 876 N N . GLN A 1 116 ? 4.785 0.794 -6.073 1.00 97.19 116 GLN A N 1
ATOM 877 C CA . GLN A 1 116 ? 4.205 0.967 -7.403 1.00 97.19 116 GLN A CA 1
ATOM 878 C C . GLN A 1 116 ? 4.323 2.427 -7.870 1.00 97.19 116 GLN A C 1
ATOM 880 O O . GLN A 1 116 ? 4.260 3.357 -7.062 1.00 97.19 116 GLN A O 1
ATOM 885 N N . PHE A 1 117 ? 4.489 2.622 -9.175 1.00 94.38 117 PHE A N 1
ATOM 886 C CA . PHE A 1 117 ? 4.734 3.912 -9.823 1.00 94.38 117 PHE A CA 1
ATOM 887 C C . PHE A 1 117 ? 3.664 4.214 -10.880 1.00 94.38 117 PHE A C 1
ATOM 889 O O . PHE A 1 117 ? 3.107 3.293 -11.465 1.00 94.38 117 PHE A O 1
ATOM 896 N N . ASP A 1 118 ? 3.397 5.488 -11.171 1.00 90.88 118 ASP A N 1
ATOM 897 C CA . ASP A 1 118 ? 2.522 5.931 -12.273 1.00 90.88 118 ASP A CA 1
ATOM 898 C C . ASP A 1 118 ? 3.237 5.865 -13.639 1.00 90.88 118 ASP A C 1
ATOM 900 O O . ASP A 1 118 ? 3.353 6.840 -14.377 1.00 90.88 118 ASP A O 1
ATOM 904 N N . ALA A 1 119 ? 3.807 4.698 -13.935 1.00 90.00 119 ALA A N 1
ATOM 905 C CA . ALA A 1 119 ? 4.475 4.396 -15.191 1.00 90.00 119 ALA A CA 1
ATOM 906 C C . ALA A 1 119 ? 4.316 2.909 -15.519 1.00 90.00 119 ALA A C 1
ATOM 908 O O . ALA A 1 119 ? 4.554 2.055 -14.670 1.00 90.00 119 ALA A O 1
ATOM 909 N N . ASP A 1 120 ? 3.968 2.611 -16.763 1.00 90.75 120 ASP A N 1
ATOM 910 C CA . ASP A 1 120 ? 3.950 1.286 -17.393 1.00 90.75 120 ASP A CA 1
ATOM 911 C C . ASP A 1 120 ? 5.315 0.940 -18.030 1.00 90.75 120 ASP A C 1
ATOM 913 O O . ASP A 1 120 ? 5.764 -0.209 -18.056 1.00 90.75 120 ASP A O 1
ATOM 917 N N . ASN A 1 121 ? 6.012 1.958 -18.537 1.00 87.19 121 ASN A N 1
ATOM 918 C CA . ASN A 1 121 ? 7.148 1.796 -19.428 1.00 87.19 121 ASN A CA 1
ATOM 919 C C . ASN A 1 121 ? 8.507 1.821 -18.706 1.00 87.19 121 ASN A C 1
ATOM 921 O O . ASN A 1 121 ? 9.001 2.857 -18.246 1.00 87.19 121 ASN A O 1
ATOM 925 N N . ARG A 1 122 ? 9.180 0.663 -18.701 1.00 86.88 122 ARG A N 1
ATOM 926 C CA . ARG A 1 122 ? 10.497 0.463 -18.072 1.00 86.88 122 ARG A CA 1
ATOM 927 C C . ARG A 1 122 ? 11.633 1.270 -18.722 1.00 86.88 122 ARG A C 1
ATOM 929 O O . ARG A 1 122 ? 12.685 1.400 -18.094 1.00 86.88 122 ARG A O 1
ATOM 936 N N . SER A 1 123 ? 11.473 1.815 -19.933 1.00 86.12 123 SER A N 1
ATOM 937 C CA . SER A 1 123 ? 12.481 2.726 -20.505 1.00 86.12 123 SER A CA 1
ATOM 938 C C . SER A 1 123 ? 12.448 4.121 -19.870 1.00 86.12 123 SER A C 1
ATOM 940 O O . SER A 1 123 ? 13.483 4.782 -19.831 1.00 86.12 123 SER A O 1
ATOM 942 N N . ILE A 1 124 ? 11.294 4.533 -19.333 1.00 84.56 124 ILE A N 1
ATOM 943 C CA . ILE A 1 124 ? 11.106 5.807 -18.633 1.00 84.56 124 ILE A CA 1
ATOM 944 C C . ILE A 1 124 ? 11.510 5.639 -17.164 1.00 84.56 124 ILE A C 1
ATOM 946 O O . ILE A 1 124 ? 12.405 6.326 -16.670 1.00 84.56 124 ILE A O 1
ATOM 950 N N . LEU A 1 125 ? 10.909 4.666 -16.470 1.00 90.69 125 LEU A N 1
ATOM 951 C CA . LEU A 1 125 ? 11.189 4.411 -15.058 1.00 90.69 125 LEU A CA 1
ATOM 952 C C . LEU A 1 125 ? 12.493 3.615 -14.884 1.00 90.69 125 LEU A C 1
ATOM 954 O O . LEU A 1 125 ? 12.510 2.384 -14.808 1.00 90.69 125 LEU A O 1
ATOM 958 N N . THR A 1 126 ? 13.616 4.333 -14.851 1.00 87.94 126 THR A N 1
ATOM 959 C CA . THR A 1 126 ? 14.960 3.734 -14.758 1.00 87.94 126 THR A CA 1
ATOM 960 C C . THR A 1 126 ? 15.452 3.500 -13.332 1.00 87.94 126 THR A C 1
ATOM 962 O O . THR A 1 126 ? 16.225 2.563 -13.110 1.00 87.94 126 THR A O 1
ATOM 965 N N . ARG A 1 127 ? 14.978 4.310 -12.380 1.00 91.31 127 ARG A N 1
ATOM 966 C CA . ARG A 1 127 ? 15.357 4.329 -10.960 1.00 91.31 127 ARG A CA 1
ATOM 967 C C . ARG A 1 127 ? 14.128 4.227 -10.058 1.00 91.31 127 ARG A C 1
ATOM 969 O O . ARG A 1 127 ? 13.009 4.453 -10.507 1.00 91.31 127 ARG A O 1
ATOM 976 N N . CYS A 1 128 ? 14.335 3.907 -8.784 1.00 94.62 128 CYS A N 1
ATOM 977 C CA . CYS A 1 128 ? 13.285 3.895 -7.771 1.00 94.62 128 CYS A CA 1
ATOM 978 C C . CYS A 1 128 ? 13.716 4.795 -6.611 1.00 94.62 128 CYS A C 1
ATOM 980 O O . CYS A 1 128 ? 14.567 4.401 -5.818 1.00 94.62 128 CYS A O 1
ATOM 982 N N . ARG A 1 129 ? 13.108 5.980 -6.475 1.00 93.12 129 ARG A N 1
ATOM 983 C CA . ARG A 1 129 ? 13.527 6.969 -5.463 1.00 93.12 129 ARG A CA 1
ATOM 984 C C . ARG A 1 129 ? 13.370 6.504 -4.007 1.00 93.12 129 ARG A C 1
ATOM 986 O O . ARG A 1 129 ? 14.091 6.970 -3.137 1.00 93.12 129 ARG A O 1
ATOM 993 N N . ILE A 1 130 ? 12.506 5.514 -3.761 1.00 94.19 130 ILE A N 1
ATOM 994 C CA . ILE A 1 130 ? 12.397 4.815 -2.468 1.00 94.19 130 ILE A CA 1
ATOM 995 C C . ILE A 1 130 ? 13.618 3.915 -2.196 1.00 94.19 130 ILE A C 1
ATOM 997 O O . ILE A 1 130 ? 13.990 3.752 -1.044 1.00 94.19 130 ILE A O 1
ATOM 1001 N N . CYS A 1 131 ? 14.258 3.349 -3.228 1.00 95.56 131 CYS A N 1
ATOM 1002 C CA . CYS A 1 131 ? 15.494 2.557 -3.117 1.00 95.56 131 CYS A CA 1
ATOM 1003 C C . CYS A 1 131 ? 16.780 3.390 -3.200 1.00 95.56 131 CYS A C 1
ATOM 1005 O O . CYS A 1 131 ? 17.812 2.949 -2.699 1.00 95.56 131 CYS A O 1
ATOM 1007 N N . ASP A 1 132 ? 16.724 4.558 -3.843 1.00 93.38 132 ASP A N 1
ATOM 1008 C CA . ASP A 1 132 ? 17.841 5.507 -3.922 1.00 93.38 132 ASP A CA 1
ATOM 1009 C C . ASP A 1 132 ? 18.057 6.289 -2.615 1.00 93.38 132 ASP A C 1
ATOM 1011 O O . ASP A 1 132 ? 19.130 6.857 -2.402 1.00 93.38 132 ASP A O 1
ATOM 1015 N N . ASP A 1 133 ? 17.055 6.313 -1.734 1.00 94.00 133 ASP A N 1
ATOM 1016 C CA . ASP A 1 133 ? 17.174 6.865 -0.391 1.00 94.00 133 ASP A CA 1
ATOM 1017 C C . ASP A 1 133 ? 18.088 5.993 0.507 1.00 94.00 133 ASP A C 1
ATOM 1019 O O . ASP A 1 133 ? 17.937 4.769 0.536 1.00 94.00 133 ASP A O 1
ATOM 1023 N N . PRO A 1 134 ? 19.005 6.589 1.300 1.00 90.31 134 PRO A N 1
ATOM 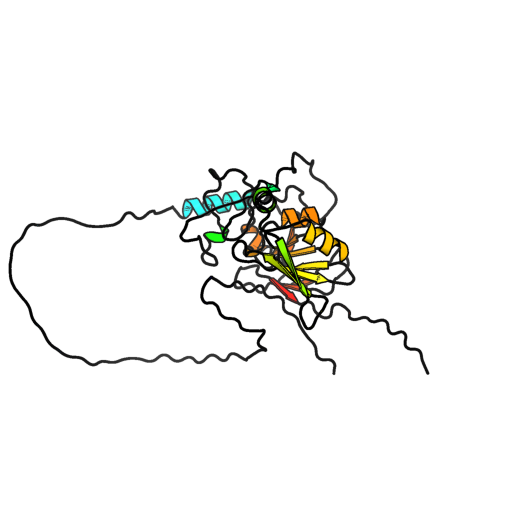1024 C CA . PRO A 1 134 ? 19.985 5.851 2.109 1.00 90.31 134 PRO A CA 1
ATOM 1025 C C . PRO A 1 134 ? 19.404 5.035 3.280 1.00 90.31 134 PRO A C 1
ATOM 1027 O O . PRO A 1 134 ? 20.152 4.334 3.960 1.00 90.31 134 PRO A O 1
ATOM 1030 N N . ARG A 1 135 ? 18.097 5.125 3.554 1.00 92.06 135 ARG A N 1
ATOM 1031 C CA . ARG A 1 135 ? 17.373 4.275 4.518 1.00 92.06 135 ARG A CA 1
ATOM 1032 C C . ARG A 1 135 ? 16.856 2.980 3.876 1.00 92.06 135 ARG A C 1
ATOM 1034 O O . ARG A 1 135 ? 16.287 2.140 4.574 1.00 92.06 135 ARG A O 1
ATOM 1041 N N . GLN A 1 136 ? 17.071 2.826 2.572 1.00 92.31 136 GLN A N 1
ATOM 1042 C CA . GLN A 1 136 ? 16.802 1.649 1.759 1.00 92.31 136 GLN A CA 1
ATOM 1043 C C . GLN A 1 136 ? 18.084 1.239 1.012 1.00 92.31 136 GLN A C 1
ATOM 1045 O O . GLN A 1 136 ? 19.184 1.686 1.340 1.00 92.31 136 GLN A O 1
ATOM 1050 N N . PHE A 1 137 ? 17.969 0.349 0.028 1.00 89.94 137 PHE A N 1
ATOM 1051 C CA . PHE A 1 137 ? 19.065 0.010 -0.872 1.00 89.94 137 PHE A CA 1
ATOM 1052 C C . PHE A 1 137 ? 18.570 -0.237 -2.302 1.00 89.94 137 PHE A C 1
ATOM 1054 O O . PHE A 1 137 ? 17.498 -0.808 -2.524 1.00 89.94 137 PHE A O 1
ATOM 1061 N N . VAL A 1 138 ? 19.411 0.110 -3.277 1.00 93.81 138 VAL A N 1
ATOM 1062 C CA . VAL A 1 138 ? 19.351 -0.454 -4.631 1.00 93.81 138 VAL A CA 1
ATOM 1063 C C . VAL A 1 138 ? 20.066 -1.815 -4.601 1.00 93.81 138 VAL A C 1
ATOM 1065 O O . VAL A 1 138 ? 21.189 -1.890 -4.093 1.00 93.81 138 VAL A O 1
ATOM 1068 N N . PRO A 1 139 ? 19.475 -2.910 -5.118 1.00 93.25 139 PRO A N 1
ATOM 1069 C CA . PRO A 1 139 ? 20.138 -4.214 -5.146 1.00 93.25 139 PRO A CA 1
ATOM 1070 C C . PRO A 1 139 ? 21.467 -4.194 -5.927 1.00 93.25 139 PRO A C 1
ATOM 1072 O O . PRO A 1 139 ? 21.552 -3.508 -6.948 1.00 93.25 139 PRO A O 1
ATOM 1075 N N . PRO A 1 140 ? 22.476 -5.013 -5.561 1.00 92.62 140 PRO A N 1
ATOM 1076 C CA . PRO A 1 140 ? 23.731 -5.127 -6.320 1.00 92.62 140 PRO A CA 1
ATOM 1077 C C . PRO A 1 140 ? 23.560 -5.563 -7.786 1.00 92.62 140 PRO A C 1
ATOM 1079 O O . PRO A 1 140 ? 24.436 -5.329 -8.611 1.00 92.62 140 PRO A O 1
ATOM 1082 N N . THR A 1 141 ? 22.423 -6.180 -8.124 1.00 93.25 141 THR A N 1
ATOM 1083 C CA . THR A 1 141 ? 22.013 -6.537 -9.494 1.00 93.25 141 THR A CA 1
ATOM 1084 C C . THR A 1 141 ? 21.432 -5.364 -10.296 1.00 93.25 141 THR A C 1
ATOM 1086 O O . THR A 1 141 ? 21.020 -5.553 -11.438 1.00 93.25 141 THR A O 1
ATOM 1089 N N . GLY A 1 142 ? 21.348 -4.169 -9.706 1.00 93.44 142 GLY A N 1
ATOM 1090 C CA . GLY A 1 142 ? 20.664 -3.011 -10.271 1.00 93.44 142 GLY A CA 1
ATOM 1091 C C . GLY A 1 142 ? 19.144 -3.033 -10.071 1.00 93.44 142 GLY A C 1
ATOM 1092 O O . GLY A 1 142 ? 18.566 -3.963 -9.501 1.00 93.44 142 GLY A O 1
ATOM 1093 N N . GLN A 1 143 ? 18.496 -1.967 -10.543 1.00 94.69 143 GLN A N 1
ATOM 1094 C CA . GLN A 1 143 ? 17.075 -1.710 -10.324 1.00 94.69 143 GLN A CA 1
ATOM 1095 C C . GLN A 1 143 ? 16.177 -2.484 -11.306 1.00 94.69 143 GLN A C 1
ATOM 1097 O O . GLN A 1 143 ? 16.166 -2.217 -12.512 1.00 94.69 143 GLN A O 1
ATOM 1102 N N . SER A 1 144 ? 15.357 -3.393 -10.779 1.00 96.25 144 SER A N 1
ATOM 1103 C CA . SER A 1 144 ? 14.348 -4.155 -11.527 1.00 96.25 144 SER A CA 1
ATOM 1104 C C . SER A 1 144 ? 12.918 -3.795 -11.104 1.00 96.25 144 SER A C 1
ATOM 1106 O O . SER A 1 144 ? 12.687 -3.276 -10.007 1.00 96.25 144 SER A O 1
ATOM 1108 N N . PHE A 1 145 ? 11.969 -4.051 -12.008 1.00 97.56 145 PHE A N 1
ATOM 1109 C CA . PHE A 1 145 ? 10.539 -3.806 -11.826 1.00 97.56 145 PHE A CA 1
ATOM 1110 C C . PHE A 1 145 ? 9.718 -4.970 -12.403 1.00 97.56 145 PHE A C 1
ATOM 1112 O O . PHE A 1 145 ? 10.192 -5.693 -13.281 1.00 97.56 145 PHE A O 1
ATOM 1119 N N . THR A 1 146 ? 8.499 -5.122 -11.898 1.00 97.75 146 THR A N 1
ATOM 1120 C CA . THR A 1 146 ? 7.450 -6.067 -12.315 1.00 97.75 146 THR A CA 1
ATOM 1121 C C . THR A 1 146 ? 6.121 -5.305 -12.400 1.00 97.75 146 THR A C 1
ATOM 1123 O O . THR A 1 146 ? 6.110 -4.092 -12.220 1.00 97.75 146 THR A O 1
ATOM 1126 N N . THR A 1 147 ? 5.001 -5.980 -12.633 1.00 98.00 147 THR A N 1
ATOM 1127 C CA . THR A 1 147 ? 3.645 -5.418 -12.482 1.00 98.00 147 THR A CA 1
ATOM 1128 C C . THR A 1 147 ? 2.806 -6.329 -11.575 1.00 98.00 147 THR A C 1
ATOM 1130 O O . THR A 1 147 ? 3.228 -7.460 -11.304 1.00 98.00 147 THR A O 1
ATOM 1133 N N . LEU A 1 148 ? 1.643 -5.880 -11.087 1.00 97.62 148 LEU A N 1
ATOM 1134 C CA . LEU A 1 148 ? 0.754 -6.732 -10.280 1.00 97.62 148 LEU A CA 1
ATOM 1135 C C . LEU A 1 148 ? 0.182 -7.875 -11.131 1.00 97.62 148 LEU A C 1
ATOM 1137 O O . LEU A 1 148 ? 0.239 -9.030 -10.707 1.00 97.62 148 LEU A O 1
ATOM 1141 N N . ALA A 1 149 ? -0.228 -7.579 -12.368 1.00 97.06 149 ALA A N 1
ATOM 1142 C CA . ALA A 1 149 ? -0.670 -8.578 -13.338 1.00 97.06 149 ALA A CA 1
ATOM 1143 C C . ALA A 1 149 ? 0.407 -9.654 -13.574 1.00 97.06 149 ALA A C 1
ATOM 1145 O O . ALA A 1 149 ? 0.107 -10.847 -13.589 1.00 97.06 149 ALA A O 1
ATOM 1146 N N . ALA A 1 150 ? 1.686 -9.268 -13.678 1.00 97.69 150 ALA A N 1
ATOM 1147 C CA . ALA A 1 150 ? 2.796 -10.212 -13.825 1.00 97.69 150 ALA A CA 1
ATOM 1148 C C . ALA A 1 150 ? 3.053 -11.052 -12.557 1.00 97.69 150 ALA A C 1
ATOM 1150 O O . ALA A 1 150 ? 3.421 -12.226 -12.663 1.00 97.69 150 ALA A O 1
ATOM 1151 N N . LEU A 1 151 ? 2.839 -10.488 -11.360 1.00 98.00 151 LEU A N 1
ATOM 1152 C CA . LEU A 1 151 ? 2.930 -11.228 -10.096 1.00 98.00 151 LEU A CA 1
ATOM 1153 C C . LEU A 1 151 ? 1.801 -12.260 -9.970 1.00 98.00 151 LEU A C 1
ATOM 1155 O O . LEU A 1 151 ? 2.092 -13.420 -9.669 1.00 98.00 151 LEU A O 1
ATOM 1159 N N . LYS A 1 152 ? 0.554 -11.875 -10.274 1.00 97.25 152 LYS A N 1
ATOM 1160 C CA . LYS A 1 152 ? -0.608 -12.780 -10.300 1.00 97.25 152 LYS A CA 1
ATOM 1161 C C . LYS A 1 152 ? -0.427 -13.882 -11.350 1.00 97.25 152 LYS A C 1
ATOM 1163 O O . LYS A 1 152 ? -0.436 -15.068 -11.021 1.00 97.25 152 LYS A O 1
ATOM 1168 N N . ALA A 1 153 ? -0.152 -13.506 -12.602 1.00 97.44 153 ALA A N 1
ATOM 1169 C CA . ALA A 1 153 ? -0.026 -14.434 -13.729 1.00 97.44 153 ALA A CA 1
ATOM 1170 C C . ALA A 1 153 ? 1.123 -15.450 -13.591 1.00 97.44 153 ALA A C 1
ATOM 1172 O O . ALA A 1 153 ? 1.083 -16.507 -14.222 1.00 97.44 153 ALA A O 1
ATOM 1173 N N . CYS A 1 154 ? 2.148 -15.178 -12.772 1.00 96.38 154 CYS A N 1
ATOM 1174 C CA . CYS A 1 154 ? 3.218 -16.151 -12.545 1.00 96.38 154 CYS A CA 1
ATOM 1175 C C . CYS A 1 154 ? 2.817 -17.304 -11.604 1.00 96.38 154 CYS A C 1
ATOM 1177 O O . CYS A 1 154 ? 3.534 -18.305 -11.558 1.00 96.38 154 CYS A O 1
ATOM 1179 N N . GLY A 1 155 ? 1.716 -17.170 -10.848 1.00 95.56 155 GLY A N 1
ATOM 1180 C CA . GLY A 1 155 ? 1.144 -18.214 -9.986 1.00 95.56 155 GLY A CA 1
ATOM 1181 C C . GLY A 1 155 ? 2.002 -18.642 -8.785 1.00 95.56 155 GLY A C 1
ATOM 1182 O O . GLY A 1 155 ? 1.682 -19.633 -8.132 1.00 95.56 155 GLY A O 1
ATOM 1183 N N . LYS A 1 156 ? 3.111 -17.944 -8.505 1.00 97.25 156 LYS A N 1
ATOM 1184 C CA . LYS A 1 156 ? 4.075 -18.311 -7.447 1.00 97.25 156 LYS A CA 1
ATOM 1185 C C . LYS A 1 156 ? 3.770 -17.674 -6.100 1.00 97.25 156 LYS A C 1
ATOM 1187 O O . LYS A 1 156 ? 4.117 -18.259 -5.079 1.00 97.25 156 LYS A O 1
ATOM 1192 N N . PHE A 1 157 ? 3.199 -16.474 -6.112 1.00 98.31 157 PHE A N 1
ATOM 1193 C CA . PHE A 1 157 ? 2.942 -15.696 -4.910 1.00 98.31 157 PHE A CA 1
ATOM 1194 C C . PHE A 1 157 ? 1.543 -15.992 -4.378 1.00 98.31 157 PHE A C 1
ATOM 1196 O O . PHE A 1 157 ? 0.572 -16.014 -5.134 1.00 98.31 157 PHE A O 1
ATOM 1203 N N . LYS A 1 158 ? 1.459 -16.204 -3.067 1.00 98.31 158 LYS A N 1
ATOM 1204 C CA . LYS A 1 158 ? 0.223 -16.136 -2.293 1.00 98.31 158 LYS A CA 1
ATOM 1205 C C . LYS A 1 158 ? 0.478 -15.417 -0.981 1.00 98.31 158 LYS A C 1
ATOM 1207 O O . LYS A 1 158 ? 1.522 -15.601 -0.356 1.00 98.31 158 LYS A O 1
ATOM 1212 N N . ASN A 1 159 ? -0.489 -14.641 -0.534 1.00 98.69 159 ASN A N 1
ATOM 1213 C CA . ASN A 1 159 ? -0.478 -14.079 0.804 1.00 98.69 159 ASN A CA 1
ATOM 1214 C C . ASN A 1 159 ? -0.794 -15.139 1.874 1.00 98.69 159 ASN A C 1
ATOM 1216 O O . ASN A 1 159 ? -1.230 -16.265 1.603 1.00 98.69 159 ASN A O 1
ATOM 1220 N N . ARG A 1 160 ? -0.495 -14.778 3.118 1.00 98.50 160 ARG A N 1
ATOM 1221 C CA . ARG A 1 160 ? -0.662 -15.577 4.332 1.00 98.50 160 ARG A CA 1
ATOM 1222 C C . ARG A 1 160 ? -1.057 -14.680 5.478 1.00 98.50 160 ARG A C 1
ATOM 1224 O O . ARG A 1 160 ? -0.655 -13.518 5.518 1.00 98.50 160 ARG A O 1
ATOM 1231 N N . TRP A 1 161 ? -1.750 -15.260 6.449 1.00 98.19 161 TRP A N 1
ATOM 1232 C CA . TRP A 1 161 ? -2.117 -14.581 7.679 1.00 98.19 161 TRP A CA 1
ATOM 1233 C C . TRP A 1 161 ? -1.987 -15.486 8.908 1.00 98.19 161 TRP A C 1
ATOM 1235 O O . TRP A 1 161 ? -2.126 -16.707 8.828 1.00 98.19 161 TRP A O 1
ATOM 1245 N N . LYS A 1 162 ? -1.707 -14.877 10.066 1.00 96.75 162 LYS A N 1
ATOM 1246 C CA . LYS A 1 162 ? -1.687 -15.536 11.384 1.00 96.75 162 LYS A CA 1
ATOM 1247 C C . LYS A 1 162 ? -2.178 -14.551 12.460 1.00 96.75 162 LYS A C 1
ATOM 1249 O O . LYS A 1 162 ? -1.701 -13.411 12.460 1.00 96.75 162 LYS A O 1
ATOM 1254 N N . PRO A 1 163 ? -3.055 -14.965 13.394 1.00 95.69 163 PRO A N 1
ATOM 1255 C CA . PRO A 1 163 ? -3.445 -14.131 14.528 1.00 95.69 163 PRO A CA 1
ATOM 1256 C C . PRO A 1 163 ? -2.282 -13.953 15.515 1.00 95.69 163 PRO A C 1
ATOM 1258 O O . PRO A 1 163 ? -1.386 -14.801 15.621 1.00 95.69 163 PRO A O 1
ATOM 1261 N N . PHE A 1 164 ? -2.293 -12.858 16.269 1.00 92.06 164 PHE A N 1
ATOM 1262 C CA . PHE A 1 164 ? -1.328 -12.625 17.337 1.00 92.06 164 PHE A CA 1
ATOM 1263 C C . PHE A 1 164 ? -1.658 -13.532 18.535 1.00 92.06 164 PHE A C 1
ATOM 1265 O O . PHE A 1 164 ? -2.801 -13.661 18.958 1.00 92.06 164 PHE A O 1
ATOM 1272 N N . GLU A 1 165 ? -0.641 -14.163 19.127 1.00 87.88 165 GLU A N 1
ATOM 1273 C CA . GLU A 1 165 ? -0.797 -15.306 20.055 1.00 87.88 165 GLU A CA 1
ATOM 1274 C C . GLU A 1 165 ? -1.484 -14.983 21.398 1.00 87.88 165 GLU A C 1
ATOM 1276 O O . GLU A 1 165 ? -1.639 -15.855 22.248 1.00 87.88 165 GLU A O 1
ATOM 1281 N N . ASN A 1 166 ? -1.833 -13.718 21.628 1.00 84.88 166 ASN A N 1
ATOM 1282 C CA . ASN A 1 166 ? -2.388 -13.195 22.875 1.00 84.88 166 ASN A CA 1
ATOM 1283 C C . ASN A 1 166 ? -3.533 -12.187 22.652 1.00 84.88 166 ASN A C 1
ATOM 1285 O O . ASN A 1 166 ? -3.972 -11.579 23.634 1.00 84.88 166 ASN A O 1
ATOM 1289 N N . ASP A 1 167 ? -3.937 -11.956 21.397 1.00 87.31 167 ASP A N 1
ATOM 1290 C CA . ASP A 1 167 ? -4.927 -10.950 21.002 1.00 87.31 167 ASP A CA 1
ATOM 1291 C C . ASP A 1 167 ? -5.467 -11.290 19.597 1.00 87.31 167 ASP A C 1
ATOM 1293 O O . ASP A 1 167 ? -4.766 -11.151 18.594 1.00 87.31 167 ASP A O 1
ATOM 1297 N N . ASP A 1 168 ? -6.697 -11.793 19.530 1.00 88.12 168 ASP A N 1
ATOM 1298 C CA . ASP A 1 168 ? -7.363 -12.283 18.314 1.00 88.12 168 ASP A CA 1
ATOM 1299 C C . ASP A 1 168 ? -7.858 -11.163 17.384 1.00 88.12 168 ASP A C 1
ATOM 1301 O O . ASP A 1 168 ? -8.209 -11.421 16.230 1.00 88.12 168 ASP A O 1
ATOM 1305 N N . ARG A 1 169 ? -7.805 -9.910 17.849 1.00 90.31 169 ARG A N 1
ATOM 1306 C CA . ARG A 1 169 ? -8.106 -8.712 17.054 1.00 90.31 169 ARG A CA 1
ATOM 1307 C C . ARG A 1 169 ? -7.006 -8.356 16.053 1.00 90.31 169 ARG A C 1
ATOM 1309 O O . ARG A 1 169 ? -7.252 -7.576 15.140 1.00 90.31 169 ARG A O 1
ATOM 1316 N N . PHE A 1 170 ? -5.796 -8.902 16.206 1.00 93.88 170 PHE A N 1
ATOM 1317 C CA . PHE A 1 170 ? -4.634 -8.544 15.386 1.00 93.88 170 PHE A CA 1
ATOM 1318 C C . PHE A 1 170 ? -4.169 -9.723 14.536 1.00 93.88 170 PHE A C 1
ATOM 1320 O O . PHE A 1 170 ? -3.848 -10.792 15.058 1.00 93.88 170 PHE A O 1
ATOM 1327 N N . TRP A 1 171 ? -4.066 -9.510 13.224 1.00 96.69 171 TRP A N 1
ATOM 1328 C CA . TRP A 1 171 ? -3.632 -10.521 12.261 1.00 96.69 171 TRP A CA 1
ATOM 1329 C C . TRP A 1 171 ? -2.460 -10.000 11.433 1.00 96.69 171 TRP A C 1
ATOM 1331 O O . TRP A 1 171 ? -2.562 -9.001 10.731 1.00 96.69 171 TRP A O 1
ATOM 1341 N N . SER A 1 172 ? -1.331 -10.698 11.511 1.00 97.25 172 SER A N 1
ATOM 1342 C CA . SER A 1 172 ? -0.150 -10.454 10.680 1.00 97.25 172 SER A CA 1
ATOM 1343 C C . SER A 1 172 ? -0.424 -10.958 9.268 1.00 97.25 172 SER A C 1
ATOM 1345 O O . SER A 1 172 ? -0.721 -12.143 9.150 1.00 97.25 172 SER A O 1
ATOM 1347 N N . ILE A 1 173 ? -0.250 -10.132 8.229 1.00 98.44 173 ILE A N 1
ATOM 1348 C CA . ILE A 1 173 ? -0.401 -10.517 6.811 1.00 98.44 173 ILE A CA 1
ATOM 1349 C C . ILE A 1 173 ? 0.928 -10.325 6.064 1.00 98.44 173 ILE A C 1
ATOM 1351 O O . ILE A 1 173 ? 1.553 -9.273 6.191 1.00 98.44 173 ILE A O 1
ATOM 1355 N N . TRP A 1 174 ? 1.372 -11.321 5.290 1.00 98.38 174 TRP A N 1
ATOM 1356 C CA . TRP A 1 174 ? 2.612 -11.279 4.492 1.00 98.38 174 TRP A CA 1
ATOM 1357 C C . TRP A 1 174 ? 2.501 -12.105 3.200 1.00 98.38 174 TRP A C 1
ATOM 1359 O O . TRP A 1 174 ? 1.624 -12.956 3.082 1.00 98.38 174 TRP A O 1
ATOM 1369 N N . THR A 1 175 ? 3.416 -11.894 2.249 1.00 98.62 175 THR A N 1
ATOM 1370 C CA . THR A 1 175 ? 3.466 -12.631 0.969 1.00 98.62 175 THR A CA 1
ATOM 1371 C C . THR A 1 175 ? 4.506 -13.759 0.989 1.00 98.62 175 THR A C 1
ATOM 1373 O O . THR A 1 175 ? 5.647 -13.556 1.413 1.00 98.62 175 THR A O 1
ATOM 1376 N N . GLU A 1 176 ? 4.136 -14.935 0.473 1.00 98.31 176 GLU A N 1
ATOM 1377 C CA . GLU A 1 176 ? 5.007 -16.096 0.255 1.00 98.31 176 GLU A CA 1
ATOM 1378 C C . GLU A 1 176 ? 5.064 -16.509 -1.230 1.00 98.31 176 GLU A C 1
ATOM 1380 O O . GLU A 1 176 ? 4.016 -16.606 -1.865 1.00 98.31 176 GLU A O 1
ATOM 1385 N N . PRO A 1 177 ? 6.252 -16.819 -1.792 1.00 98.06 177 PRO A N 1
ATOM 1386 C CA . PRO A 1 177 ? 7.576 -16.589 -1.211 1.00 98.06 177 PRO A CA 1
ATOM 1387 C C . PRO A 1 177 ? 7.831 -15.087 -1.005 1.00 98.06 177 PRO A C 1
ATOM 1389 O O . PRO A 1 177 ? 7.159 -14.254 -1.609 1.00 98.06 177 PRO A O 1
ATOM 1392 N N . LYS A 1 178 ? 8.800 -14.736 -0.147 1.00 97.44 178 LYS A N 1
ATOM 1393 C CA . LYS A 1 178 ? 9.106 -13.335 0.185 1.00 97.44 178 LYS A CA 1
ATOM 1394 C C . LYS A 1 178 ? 9.290 -12.495 -1.086 1.00 97.44 178 LYS A C 1
ATOM 1396 O O . LYS A 1 178 ? 10.229 -12.719 -1.850 1.00 97.44 178 LYS A O 1
ATOM 1401 N N . PHE A 1 179 ? 8.427 -11.497 -1.254 1.00 97.44 179 PHE A N 1
ATOM 1402 C CA . PHE A 1 179 ? 8.551 -10.470 -2.283 1.00 97.44 179 PHE A CA 1
ATOM 1403 C C . PHE A 1 179 ? 9.190 -9.196 -1.707 1.00 97.44 179 PHE A C 1
ATOM 1405 O O . PHE A 1 179 ? 8.918 -8.822 -0.562 1.00 97.44 179 PHE A O 1
ATOM 1412 N N . SER A 1 180 ? 10.038 -8.529 -2.499 1.00 96.25 180 SER A N 1
ATOM 1413 C CA . SER A 1 180 ? 10.722 -7.281 -2.123 1.00 96.25 180 SER A CA 1
ATOM 1414 C C . SER A 1 180 ? 11.416 -7.353 -0.747 1.00 96.25 180 SER A C 1
ATOM 1416 O O . SER A 1 180 ? 11.927 -8.401 -0.338 1.00 96.25 180 SER A O 1
ATOM 1418 N N . ILE A 1 181 ? 11.436 -6.245 -0.003 1.00 94.88 181 ILE A N 1
ATOM 1419 C CA . ILE A 1 181 ? 11.911 -6.158 1.384 1.00 94.88 181 ILE A CA 1
ATOM 1420 C C . ILE A 1 181 ? 11.200 -7.122 2.351 1.00 94.88 181 ILE A C 1
ATOM 1422 O O . ILE A 1 181 ? 11.726 -7.384 3.433 1.00 94.88 181 ILE A O 1
ATOM 1426 N N . GLY A 1 182 ? 10.078 -7.735 1.956 1.00 95.69 182 GLY A N 1
ATOM 1427 C CA . GLY A 1 182 ? 9.273 -8.619 2.795 1.00 95.69 182 GLY A CA 1
ATOM 1428 C C . GLY A 1 182 ? 8.409 -7.827 3.767 1.00 95.69 182 GLY A C 1
ATOM 1429 O O . GLY A 1 182 ? 8.559 -7.986 4.977 1.00 95.69 182 GLY A O 1
ATOM 1430 N N . GLN A 1 183 ? 7.548 -6.952 3.234 1.00 95.25 183 GLN A N 1
ATOM 1431 C CA . GLN A 1 183 ? 6.563 -6.236 4.046 1.00 95.25 183 GLN A CA 1
ATOM 1432 C C . GLN A 1 183 ? 5.637 -7.207 4.789 1.00 95.25 183 GLN A C 1
ATOM 1434 O O . GLN A 1 183 ? 5.324 -8.300 4.310 1.00 95.25 183 GLN A O 1
ATOM 1439 N N . ARG A 1 184 ? 5.151 -6.747 5.941 1.00 96.50 184 ARG A N 1
ATOM 1440 C CA . ARG A 1 184 ? 4.097 -7.383 6.723 1.00 96.50 184 ARG A CA 1
ATOM 1441 C C . ARG A 1 184 ? 3.131 -6.310 7.217 1.00 96.50 184 ARG A C 1
ATOM 1443 O O . ARG A 1 184 ? 3.547 -5.469 8.010 1.00 96.50 184 ARG A O 1
ATOM 1450 N N . ALA A 1 185 ? 1.877 -6.371 6.785 1.00 97.69 185 ALA A N 1
ATOM 1451 C CA . ALA A 1 185 ? 0.800 -5.539 7.320 1.00 97.69 185 ALA A CA 1
ATOM 1452 C C . ALA A 1 185 ? 0.188 -6.186 8.575 1.00 97.69 185 ALA A C 1
ATOM 1454 O O . ALA A 1 185 ? 0.404 -7.373 8.851 1.00 97.69 185 ALA A O 1
ATOM 1455 N N . VAL A 1 186 ? -0.582 -5.412 9.338 1.00 97.44 186 VAL A N 1
ATOM 1456 C CA . VAL A 1 186 ? -1.371 -5.901 10.473 1.00 97.44 186 VAL A CA 1
ATOM 1457 C C . VAL A 1 186 ? -2.824 -5.476 10.295 1.00 97.44 186 VAL A C 1
ATOM 1459 O O . VAL A 1 186 ? -3.142 -4.297 10.404 1.00 97.44 186 VAL A O 1
ATOM 1462 N N . LEU A 1 187 ? -3.710 -6.439 10.056 1.00 97.00 187 LEU A N 1
ATOM 1463 C CA . LEU A 1 187 ? -5.152 -6.218 10.134 1.00 97.00 187 LEU A CA 1
ATOM 1464 C C . LEU A 1 187 ? -5.552 -6.113 11.612 1.00 97.00 187 LEU A C 1
ATOM 1466 O O . LEU A 1 187 ? -5.210 -6.989 12.409 1.00 97.00 187 LEU A O 1
ATOM 1470 N N . ILE A 1 188 ? -6.261 -5.043 11.957 1.00 94.25 188 ILE A N 1
ATOM 1471 C CA . ILE A 1 188 ? -6.801 -4.747 13.284 1.00 94.25 188 ILE A CA 1
ATOM 1472 C C . ILE A 1 188 ? -8.324 -4.788 13.171 1.00 94.25 188 ILE A C 1
ATOM 1474 O O . ILE A 1 188 ? -8.906 -3.951 12.479 1.00 94.25 188 ILE A O 1
ATOM 1478 N N . THR A 1 189 ? -8.982 -5.734 13.835 1.00 92.06 189 THR A N 1
ATOM 1479 C CA . THR A 1 189 ? -10.447 -5.796 13.854 1.00 92.06 189 THR A CA 1
ATOM 1480 C C . THR A 1 189 ? -11.012 -4.909 14.963 1.00 92.06 189 THR A C 1
ATOM 1482 O O . THR A 1 189 ? -10.534 -4.919 16.102 1.00 92.06 189 THR A O 1
ATOM 1485 N N . THR A 1 190 ? -12.033 -4.111 14.639 1.00 87.44 190 THR A N 1
ATOM 1486 C CA . THR A 1 190 ? -12.732 -3.251 15.609 1.00 87.44 190 THR A CA 1
ATOM 1487 C C . THR A 1 190 ? -14.250 -3.392 15.451 1.00 87.44 190 THR A C 1
ATOM 1489 O O . THR A 1 190 ? -14.712 -3.717 14.354 1.00 87.44 190 THR A O 1
ATOM 1492 N N . PRO A 1 191 ? -15.057 -3.101 16.493 1.00 85.50 191 PRO A N 1
ATOM 1493 C CA . PRO A 1 191 ? -16.520 -3.093 16.383 1.00 85.50 191 PRO A CA 1
ATOM 1494 C C . PRO A 1 191 ? -17.080 -2.119 15.330 1.00 85.50 191 PRO A C 1
ATOM 1496 O O . PRO A 1 191 ? -18.221 -2.280 14.909 1.00 85.50 191 PRO A O 1
ATOM 1499 N N . HIS A 1 192 ? -16.282 -1.137 14.895 1.00 85.19 192 HIS A N 1
ATOM 1500 C CA . HIS A 1 192 ? -16.661 -0.072 13.958 1.00 85.19 192 HIS A CA 1
ATOM 1501 C C . HIS A 1 192 ? -16.047 -0.269 12.552 1.00 85.19 192 HIS A C 1
ATOM 1503 O O . HIS A 1 192 ? -16.100 0.626 11.710 1.00 85.19 192 HIS A O 1
ATOM 1509 N N . GLY A 1 193 ? -15.466 -1.447 12.284 1.00 89.19 193 GLY A N 1
ATOM 1510 C CA . GLY A 1 193 ? -14.803 -1.799 11.023 1.00 89.19 193 GLY A CA 1
ATOM 1511 C C . GLY A 1 193 ? -13.320 -2.129 11.203 1.00 89.19 193 GLY A C 1
ATOM 1512 O O . GLY A 1 193 ? -12.703 -1.766 12.206 1.00 89.19 193 GLY A O 1
ATOM 1513 N N . ASN A 1 194 ? -12.736 -2.845 10.240 1.00 94.06 194 ASN A N 1
ATOM 1514 C CA . ASN A 1 194 ? -11.340 -3.280 10.321 1.00 94.06 194 ASN A CA 1
ATOM 1515 C C . ASN A 1 194 ? -10.383 -2.247 9.710 1.00 94.06 194 ASN A C 1
ATOM 1517 O O . ASN A 1 194 ? -10.708 -1.591 8.718 1.00 94.06 194 ASN A O 1
ATOM 1521 N N . ILE A 1 195 ? -9.179 -2.158 10.269 1.00 94.50 195 ILE A N 1
ATOM 1522 C CA . ILE A 1 195 ? -8.094 -1.292 9.800 1.00 94.50 195 ILE A CA 1
ATOM 1523 C C . ILE A 1 195 ? -6.971 -2.175 9.264 1.00 94.50 195 ILE A C 1
ATOM 1525 O O . ILE A 1 195 ? -6.573 -3.120 9.943 1.00 94.50 195 ILE A O 1
ATOM 1529 N N . LEU A 1 196 ? -6.393 -1.846 8.112 1.00 97.00 196 LEU A N 1
ATOM 1530 C CA . LEU A 1 196 ? -5.097 -2.397 7.715 1.00 97.00 196 LEU A CA 1
ATOM 1531 C C . LEU A 1 196 ? -3.982 -1.422 8.118 1.00 97.00 196 LEU A C 1
ATOM 1533 O O . LEU A 1 196 ? -3.863 -0.340 7.548 1.00 97.00 196 LEU A O 1
ATOM 1537 N N . TRP A 1 197 ? -3.175 -1.786 9.115 1.00 97.12 197 TRP A N 1
ATOM 1538 C CA . TRP A 1 197 ? -1.963 -1.045 9.452 1.00 97.12 197 TRP A CA 1
ATOM 1539 C C . TRP A 1 197 ? -0.805 -1.497 8.561 1.00 97.12 197 TRP A C 1
ATOM 1541 O O . TRP A 1 197 ? -0.473 -2.686 8.519 1.00 97.12 197 TRP A O 1
ATOM 1551 N N . ASP A 1 198 ? -0.177 -0.532 7.890 1.00 97.44 198 ASP A N 1
ATOM 1552 C CA . ASP A 1 198 ? 0.668 -0.712 6.708 1.00 97.44 198 ASP A CA 1
ATOM 1553 C C . ASP A 1 198 ? -0.032 -1.423 5.534 1.00 97.44 198 ASP A C 1
ATOM 1555 O O . ASP A 1 198 ? -1.177 -1.849 5.616 1.00 97.44 198 ASP A O 1
ATOM 1559 N N . CYS A 1 199 ? 0.657 -1.528 4.398 1.00 97.56 199 CYS A N 1
ATOM 1560 C CA . CYS A 1 199 ? 0.170 -2.204 3.199 1.00 97.56 199 CYS A CA 1
ATOM 1561 C C . CYS A 1 199 ? 1.279 -3.100 2.617 1.00 97.56 199 CYS A C 1
ATOM 1563 O O . CYS A 1 199 ? 2.470 -2.806 2.768 1.00 97.56 199 CYS A O 1
ATOM 1565 N N . ILE A 1 200 ? 0.903 -4.214 1.981 1.00 98.25 200 ILE A N 1
ATOM 1566 C CA . ILE A 1 200 ? 1.834 -5.146 1.323 1.00 98.25 200 ILE A CA 1
ATOM 1567 C C . ILE A 1 200 ? 1.623 -5.144 -0.191 1.00 98.25 200 ILE A C 1
ATOM 1569 O O . ILE A 1 200 ? 0.530 -4.897 -0.684 1.00 98.25 200 ILE A O 1
ATOM 1573 N N . THR A 1 201 ? 2.684 -5.432 -0.941 1.00 98.38 201 THR A N 1
ATOM 1574 C CA . THR A 1 201 ? 2.694 -5.228 -2.399 1.00 98.38 201 THR A CA 1
ATOM 1575 C C . THR A 1 201 ? 1.787 -6.175 -3.184 1.00 98.38 201 THR A C 1
ATOM 1577 O O . THR A 1 201 ? 1.239 -5.792 -4.216 1.00 98.38 201 THR A O 1
ATOM 1580 N N . TYR A 1 202 ? 1.640 -7.418 -2.728 1.00 98.50 202 TYR A N 1
ATOM 1581 C CA . TYR A 1 202 ? 0.835 -8.416 -3.421 1.00 98.50 202 TYR A CA 1
ATOM 1582 C C . TYR A 1 202 ? -0.571 -8.484 -2.827 1.00 98.50 202 TYR A C 1
ATOM 1584 O O . TYR A 1 202 ? -0.728 -8.500 -1.606 1.00 98.50 202 TYR A O 1
ATOM 1592 N N . ILE A 1 203 ? -1.575 -8.562 -3.694 1.00 97.62 203 ILE A N 1
ATOM 1593 C CA . ILE A 1 203 ? -2.980 -8.768 -3.344 1.00 97.62 203 ILE A CA 1
ATOM 1594 C C . ILE A 1 203 ? -3.524 -9.897 -4.223 1.00 97.62 203 ILE A C 1
ATOM 1596 O O . ILE A 1 203 ? -3.267 -9.933 -5.429 1.00 97.62 203 ILE A O 1
ATOM 1600 N N . ASP A 1 204 ? -4.217 -10.846 -3.601 1.00 97.50 204 ASP A N 1
ATOM 1601 C CA . ASP A 1 204 ? -4.807 -12.017 -4.242 1.00 97.50 204 ASP A CA 1
ATOM 1602 C C . ASP A 1 204 ? -6.225 -12.270 -3.727 1.00 97.50 204 ASP A C 1
ATOM 1604 O O . ASP A 1 204 ? -6.595 -11.851 -2.628 1.00 97.50 204 ASP A O 1
ATOM 1608 N N . ASP A 1 205 ? -7.014 -12.956 -4.549 1.00 97.81 205 ASP A N 1
ATOM 1609 C CA . ASP A 1 205 ? -8.441 -13.178 -4.319 1.00 97.81 205 ASP A CA 1
ATOM 1610 C C . ASP A 1 205 ? -8.677 -13.957 -3.006 1.00 97.81 205 ASP A C 1
ATOM 1612 O O . ASP A 1 205 ? -9.560 -13.599 -2.231 1.00 97.81 205 ASP A O 1
ATOM 1616 N N . ASP A 1 206 ? -7.801 -14.925 -2.681 1.00 98.38 206 ASP A N 1
ATOM 1617 C CA . ASP A 1 206 ? -7.759 -15.634 -1.387 1.00 98.38 206 ASP A CA 1
ATOM 1618 C C . ASP A 1 206 ? -7.752 -14.662 -0.181 1.00 98.38 206 ASP A C 1
ATOM 1620 O O . ASP A 1 206 ? -8.431 -14.903 0.819 1.00 98.38 206 ASP A O 1
ATOM 1624 N N . THR A 1 207 ? -6.962 -13.580 -0.247 1.00 98.50 207 THR A N 1
ATOM 1625 C CA . THR A 1 207 ? -6.884 -12.556 0.812 1.00 98.50 207 THR A CA 1
ATOM 1626 C C . THR A 1 207 ? -8.105 -11.653 0.810 1.00 98.50 207 THR A C 1
ATOM 1628 O O . THR A 1 207 ? -8.598 -11.293 1.878 1.00 98.50 207 THR A O 1
ATOM 1631 N N . VAL A 1 208 ? -8.585 -11.270 -0.373 1.00 98.62 208 VAL A N 1
ATOM 1632 C CA . VAL A 1 208 ? -9.736 -10.374 -0.530 1.00 98.62 208 VAL A CA 1
ATOM 1633 C C . VAL A 1 208 ? -10.997 -11.027 0.030 1.00 98.62 208 VAL A C 1
ATOM 1635 O O . VAL A 1 208 ? -11.671 -10.423 0.863 1.00 98.62 208 VAL A O 1
ATOM 1638 N N . ASP A 1 209 ? -11.254 -12.288 -0.317 1.00 98.69 209 ASP A N 1
ATOM 1639 C CA . ASP A 1 209 ? -12.363 -13.078 0.227 1.00 98.69 209 ASP A CA 1
ATOM 1640 C C . ASP A 1 209 ? -12.231 -13.295 1.741 1.00 98.69 209 ASP A C 1
ATOM 1642 O O . ASP A 1 209 ? -13.220 -13.188 2.470 1.00 98.69 209 ASP A O 1
ATOM 1646 N N . TRP A 1 210 ? -11.019 -13.550 2.252 1.00 98.44 210 TRP A N 1
ATOM 1647 C CA . TRP A 1 210 ? -10.800 -13.700 3.695 1.00 98.44 210 TRP A CA 1
ATOM 1648 C C . TRP A 1 210 ? -11.072 -12.400 4.470 1.00 98.44 210 TRP A C 1
ATOM 1650 O O . TRP A 1 210 ? -11.763 -12.435 5.490 1.00 98.44 210 TRP A O 1
ATOM 1660 N N . ILE A 1 211 ? -10.591 -11.251 3.983 1.00 98.31 211 ILE A N 1
ATOM 1661 C CA . ILE A 1 211 ? -10.825 -9.949 4.625 1.00 98.31 211 ILE A CA 1
ATOM 1662 C C . ILE A 1 211 ? -12.301 -9.538 4.502 1.00 98.31 211 ILE A C 1
ATOM 1664 O O . ILE A 1 211 ? -12.880 -9.072 5.484 1.00 98.31 211 ILE A O 1
ATOM 1668 N N . HIS A 1 212 ? -12.963 -9.785 3.366 1.00 97.88 212 HIS A N 1
ATOM 1669 C CA . HIS A 1 212 ? -14.415 -9.607 3.241 1.00 97.88 212 HIS A CA 1
ATOM 1670 C C . HIS A 1 212 ? -15.203 -10.517 4.195 1.00 97.88 212 HIS A C 1
ATOM 1672 O O . HIS A 1 212 ? -16.164 -10.059 4.813 1.00 97.88 212 HIS A O 1
ATOM 1678 N N . GLY A 1 213 ? -14.751 -11.755 4.416 1.00 97.44 213 GLY A N 1
ATOM 1679 C CA . GLY A 1 213 ? -15.294 -12.661 5.434 1.00 97.44 213 GLY A CA 1
ATOM 1680 C C . GLY A 1 213 ? -15.161 -12.156 6.879 1.00 97.44 213 GLY A C 1
ATOM 1681 O O . GLY A 1 213 ? -15.894 -12.616 7.752 1.00 97.44 213 GLY A O 1
ATOM 1682 N N . LEU A 1 214 ? -14.275 -11.184 7.131 1.00 95.38 214 LEU A N 1
ATOM 1683 C CA . LEU A 1 214 ? -14.135 -10.464 8.404 1.00 95.38 214 LEU A CA 1
ATOM 1684 C C . LEU A 1 214 ? -14.857 -9.099 8.421 1.00 95.38 214 LEU A C 1
ATOM 1686 O O . LEU A 1 214 ? -14.765 -8.381 9.415 1.00 95.38 214 LEU A O 1
ATOM 1690 N N . GLY A 1 215 ? -15.575 -8.729 7.354 1.00 94.81 215 GLY A N 1
ATOM 1691 C CA . GLY A 1 215 ? -16.293 -7.453 7.228 1.00 94.81 215 GLY A CA 1
ATOM 1692 C C . GLY A 1 215 ? -15.622 -6.399 6.335 1.00 94.81 215 GLY A C 1
ATOM 1693 O O . GLY A 1 215 ? -16.067 -5.254 6.330 1.00 94.81 215 GLY A O 1
ATOM 1694 N N . GLY A 1 216 ? -14.580 -6.763 5.580 1.00 96.31 216 GLY A N 1
ATOM 1695 C CA . GLY A 1 216 ? -13.844 -5.861 4.685 1.00 96.31 216 GLY A CA 1
ATOM 1696 C C . GLY A 1 216 ? -12.805 -5.001 5.412 1.00 96.31 216 GLY A C 1
ATOM 1697 O O . GLY A 1 216 ? -12.495 -5.242 6.581 1.00 96.31 216 GLY A O 1
ATOM 1698 N N . LEU A 1 217 ? -12.271 -3.989 4.725 1.00 95.38 217 LEU A N 1
ATOM 1699 C CA . LEU A 1 217 ? -11.534 -2.887 5.352 1.00 95.38 217 LEU A CA 1
ATOM 1700 C C . LEU A 1 217 ? -12.432 -1.653 5.419 1.00 95.38 217 LEU A C 1
ATOM 1702 O O . LEU A 1 217 ? -13.240 -1.413 4.529 1.00 95.38 217 LEU A O 1
ATOM 1706 N N . ALA A 1 218 ? -12.261 -0.854 6.465 1.00 93.12 218 ALA A N 1
ATOM 1707 C CA . ALA A 1 218 ? -12.892 0.455 6.587 1.00 93.12 218 ALA A CA 1
ATOM 1708 C C . ALA A 1 218 ? -11.864 1.606 6.586 1.00 93.12 218 ALA A C 1
ATOM 1710 O O . ALA A 1 218 ? -12.244 2.754 6.371 1.00 93.12 218 ALA A O 1
ATOM 1711 N N . ALA A 1 219 ? -10.575 1.295 6.774 1.00 93.06 219 ALA A N 1
ATOM 1712 C CA . ALA A 1 219 ? -9.441 2.177 6.500 1.00 93.06 219 ALA A CA 1
ATOM 1713 C C . ALA A 1 219 ? -8.134 1.379 6.309 1.00 93.06 219 ALA A C 1
ATOM 1715 O O . ALA A 1 219 ? -7.965 0.284 6.852 1.00 93.06 219 ALA A O 1
ATOM 1716 N N . ILE A 1 220 ? -7.173 1.979 5.612 1.00 95.44 220 ILE A N 1
ATOM 1717 C CA . ILE A 1 220 ? -5.755 1.608 5.591 1.00 95.44 220 ILE A CA 1
ATOM 1718 C C . ILE A 1 220 ? -4.976 2.753 6.254 1.00 95.44 220 ILE A C 1
ATOM 1720 O O . ILE A 1 220 ? -5.282 3.920 6.026 1.00 95.44 220 ILE A O 1
ATOM 1724 N N . VAL A 1 221 ? -3.961 2.463 7.066 1.00 95.62 221 VAL A N 1
ATOM 1725 C CA . VAL A 1 221 ? -3.112 3.484 7.709 1.00 95.62 221 VAL A CA 1
ATOM 1726 C C . VAL A 1 221 ? -1.657 3.085 7.540 1.00 95.62 221 VAL A C 1
ATOM 1728 O O . VAL A 1 221 ? -1.241 2.055 8.065 1.00 95.62 221 VAL A O 1
ATOM 1731 N N . ILE A 1 222 ? -0.874 3.866 6.793 1.00 96.75 222 ILE A N 1
ATOM 1732 C CA . ILE A 1 222 ? 0.488 3.463 6.415 1.00 96.75 222 ILE A CA 1
ATOM 1733 C C . ILE A 1 222 ? 1.520 4.227 7.237 1.00 96.75 222 ILE A C 1
ATOM 1735 O O . ILE A 1 222 ? 1.570 5.455 7.211 1.00 96.75 222 ILE A O 1
ATOM 1739 N N . SER A 1 223 ? 2.371 3.488 7.951 1.00 96.38 223 SER A N 1
ATOM 1740 C CA . SER A 1 223 ? 3.295 4.054 8.934 1.00 96.38 223 SER A CA 1
ATOM 1741 C C . SER A 1 223 ? 4.383 4.931 8.321 1.00 96.38 223 SER A C 1
ATOM 1743 O O . SER A 1 223 ? 4.794 5.902 8.952 1.00 96.38 223 SER A O 1
ATOM 1745 N N . HIS A 1 224 ? 4.880 4.574 7.129 1.00 96.38 224 HIS A N 1
ATOM 1746 C CA . HIS A 1 224 ? 5.902 5.315 6.384 1.00 96.38 224 HIS A CA 1
ATOM 1747 C C . HIS A 1 224 ? 6.049 4.810 4.922 1.00 96.38 224 HIS A C 1
ATOM 1749 O O . HIS A 1 224 ? 5.648 3.683 4.611 1.00 96.38 224 HIS A O 1
ATOM 1755 N N . PRO A 1 225 ? 6.682 5.584 4.013 1.00 96.94 225 PRO A N 1
ATOM 1756 C CA . PRO A 1 225 ? 6.763 5.310 2.570 1.00 96.94 225 PRO A CA 1
ATOM 1757 C C . PRO A 1 225 ? 7.256 3.938 2.084 1.00 96.94 225 PRO A C 1
ATOM 1759 O O . PRO A 1 225 ? 6.874 3.525 0.989 1.00 96.94 225 PRO A O 1
ATOM 1762 N N . HIS A 1 226 ? 8.037 3.182 2.865 1.00 96.62 226 HIS A N 1
ATOM 1763 C CA . HIS A 1 226 ? 8.407 1.800 2.498 1.00 96.62 226 HIS A CA 1
ATOM 1764 C C . HIS A 1 226 ? 7.204 0.851 2.390 1.00 96.62 226 HIS A C 1
ATOM 1766 O O . HIS A 1 226 ? 7.304 -0.202 1.758 1.00 96.62 226 HIS A O 1
ATOM 1772 N N . TYR A 1 227 ? 6.071 1.226 2.983 1.00 97.44 227 TYR A N 1
ATOM 1773 C CA . TYR A 1 227 ? 4.825 0.472 2.945 1.00 97.44 227 TYR A CA 1
ATOM 1774 C C . TYR A 1 227 ? 3.787 1.071 1.977 1.00 97.44 227 TYR A C 1
ATOM 1776 O O . TYR A 1 227 ? 2.725 0.481 1.801 1.00 97.44 227 TYR A O 1
ATOM 1784 N N . TYR A 1 228 ? 4.097 2.164 1.255 1.00 95.88 228 TYR A N 1
ATOM 1785 C CA . TYR A 1 228 ? 3.199 2.724 0.224 1.00 95.88 228 TYR A CA 1
ATOM 1786 C C . TYR A 1 228 ? 2.879 1.722 -0.901 1.00 95.88 228 TYR A C 1
ATOM 1788 O O . TYR A 1 228 ? 1.817 1.830 -1.503 1.00 95.88 228 TYR A O 1
ATOM 1796 N N . THR A 1 229 ? 3.766 0.753 -1.166 1.00 96.81 229 THR A N 1
ATOM 1797 C CA . THR A 1 229 ? 3.488 -0.476 -1.943 1.00 96.81 229 THR A CA 1
ATOM 1798 C C . THR A 1 229 ? 2.524 -0.288 -3.129 1.00 96.81 229 THR A C 1
ATOM 1800 O O . THR A 1 229 ? 2.830 0.486 -4.035 1.00 96.81 229 THR A O 1
ATOM 1803 N N . THR A 1 230 ? 1.369 -0.954 -3.091 1.00 96.88 230 THR A N 1
ATOM 1804 C CA . THR A 1 230 ? 0.245 -0.928 -4.040 1.00 96.88 230 THR A CA 1
ATOM 1805 C C . THR A 1 230 ? -1.013 -0.373 -3.351 1.00 96.88 230 THR A C 1
ATOM 1807 O O . THR A 1 230 ? -2.125 -0.822 -3.611 1.00 96.88 230 THR A O 1
ATOM 1810 N N . HIS A 1 231 ? -0.851 0.596 -2.434 1.00 96.31 231 HIS A N 1
ATOM 1811 C CA . HIS A 1 231 ? -1.926 1.078 -1.546 1.00 96.31 231 HIS A CA 1
ATOM 1812 C C . HIS A 1 231 ? -3.220 1.497 -2.254 1.00 96.31 231 HIS A C 1
ATOM 1814 O O . HIS A 1 231 ? -4.286 1.357 -1.667 1.00 96.31 231 HIS A O 1
ATOM 1820 N N . LEU A 1 232 ? -3.143 1.995 -3.493 1.00 94.88 232 LEU A N 1
ATOM 1821 C CA . LEU A 1 232 ? -4.331 2.355 -4.268 1.00 94.88 232 LEU A CA 1
ATOM 1822 C C . LEU A 1 232 ? -5.093 1.128 -4.780 1.00 94.88 232 LEU A C 1
ATOM 1824 O O . LEU A 1 232 ? -6.313 1.140 -4.732 1.00 94.88 232 LEU A O 1
ATOM 1828 N N . GLU A 1 233 ? -4.405 0.055 -5.184 1.00 95.00 233 GLU A N 1
ATOM 1829 C CA . GLU A 1 233 ? -5.067 -1.195 -5.591 1.00 95.00 233 GLU A CA 1
ATOM 1830 C C . GLU A 1 233 ? -5.821 -1.811 -4.399 1.00 95.00 233 GLU A C 1
ATOM 1832 O O . GLU A 1 233 ? -6.941 -2.289 -4.548 1.00 95.00 233 GLU A O 1
ATOM 1837 N N . TRP A 1 234 ? -5.243 -1.745 -3.190 1.00 96.69 234 TRP A N 1
ATOM 1838 C CA . TRP A 1 234 ? -5.925 -2.146 -1.952 1.00 96.69 234 TRP A CA 1
ATOM 1839 C C . TRP A 1 234 ? -7.099 -1.217 -1.607 1.00 96.69 234 TRP A C 1
ATOM 1841 O O . TRP A 1 234 ? -8.178 -1.703 -1.276 1.00 96.69 234 TRP A O 1
ATOM 1851 N N . ALA A 1 235 ? -6.913 0.104 -1.694 1.00 93.88 235 ALA A N 1
ATOM 1852 C CA . ALA A 1 235 ? -7.961 1.086 -1.409 1.00 93.88 235 ALA A CA 1
ATOM 1853 C C . ALA A 1 235 ? -9.171 0.942 -2.343 1.00 93.88 235 ALA A C 1
ATOM 1855 O O . ALA A 1 235 ? -10.306 1.014 -1.882 1.00 93.88 235 ALA A O 1
ATOM 1856 N N . GLU A 1 236 ? -8.924 0.689 -3.631 1.00 92.00 236 GLU A N 1
ATOM 1857 C CA . GLU A 1 236 ? -9.947 0.437 -4.648 1.00 92.00 236 GLU A CA 1
ATOM 1858 C C . GLU A 1 236 ? -10.624 -0.928 -4.449 1.00 92.00 236 GLU A C 1
ATOM 1860 O O . GLU A 1 236 ? -11.848 -1.013 -4.486 1.00 92.00 236 GLU A O 1
ATOM 1865 N N . THR A 1 237 ? -9.858 -1.983 -4.135 1.00 94.00 237 THR A N 1
ATOM 1866 C CA . THR A 1 237 ? -10.402 -3.334 -3.883 1.00 94.00 237 THR A CA 1
ATOM 1867 C C . THR A 1 237 ? -11.357 -3.387 -2.683 1.00 94.00 237 THR A C 1
ATOM 1869 O O . THR A 1 237 ? -12.281 -4.199 -2.679 1.00 94.00 237 THR A O 1
ATOM 1872 N N . PHE A 1 238 ? -11.147 -2.541 -1.667 1.00 94.06 238 PHE A N 1
ATOM 1873 C CA . PHE A 1 238 ? -11.942 -2.523 -0.432 1.00 94.06 238 PHE A CA 1
ATOM 1874 C C . PHE A 1 238 ? -12.797 -1.249 -0.233 1.00 94.06 238 PHE A C 1
ATOM 1876 O O . PHE A 1 238 ? -13.385 -1.099 0.835 1.00 94.06 238 PHE A O 1
ATOM 1883 N N . ASP A 1 239 ? -12.862 -0.344 -1.221 1.00 91.00 239 ASP A N 1
ATOM 1884 C CA . ASP A 1 239 ? -13.570 0.957 -1.173 1.00 91.00 239 ASP A CA 1
ATOM 1885 C C . ASP A 1 239 ? -13.331 1.743 0.138 1.00 91.00 239 ASP A C 1
ATOM 1887 O O . ASP A 1 239 ? -14.258 2.074 0.886 1.00 91.00 239 ASP A O 1
ATOM 1891 N N . CYS A 1 240 ? -12.056 1.990 0.473 1.00 90.62 240 CYS A N 1
ATOM 1892 C CA . CYS A 1 240 ? -11.676 2.555 1.774 1.00 90.62 240 CYS A CA 1
ATOM 1893 C C . CYS A 1 240 ? -10.544 3.609 1.722 1.00 90.62 240 CYS A C 1
ATOM 1895 O O . CYS A 1 240 ? -9.676 3.556 0.846 1.00 90.62 240 CYS A O 1
ATOM 1897 N N . PRO A 1 241 ? -10.524 4.576 2.665 1.00 91.00 241 PRO A N 1
ATOM 1898 C CA . PRO A 1 241 ? -9.475 5.591 2.769 1.00 91.00 241 PRO A CA 1
ATOM 1899 C C . PRO A 1 241 ? -8.117 5.026 3.209 1.00 91.00 241 PRO A C 1
ATOM 1901 O O . PRO A 1 241 ? -8.030 4.059 3.965 1.00 91.00 241 PRO A O 1
ATOM 1904 N N . VAL A 1 242 ? -7.051 5.714 2.805 1.00 93.06 242 VAL A N 1
ATOM 1905 C CA . VAL A 1 242 ? -5.644 5.480 3.135 1.00 93.06 242 VAL A CA 1
ATOM 1906 C C . VAL A 1 242 ? -5.098 6.702 3.872 1.00 93.06 242 VAL A C 1
ATOM 1908 O O . VAL A 1 242 ? -4.860 7.750 3.269 1.00 93.06 242 VAL A O 1
ATOM 1911 N N . TYR A 1 243 ? -4.866 6.566 5.174 1.00 93.25 243 TYR A N 1
ATOM 1912 C CA . TYR A 1 243 ? -4.289 7.613 6.012 1.00 93.25 243 TYR A CA 1
ATOM 1913 C C . TYR A 1 243 ? -2.760 7.566 5.936 1.00 93.25 243 TYR A C 1
ATOM 1915 O O . TYR A 1 243 ? -2.139 6.538 6.226 1.00 93.25 243 TYR A O 1
ATOM 1923 N N . LEU A 1 244 ? -2.159 8.693 5.555 1.00 94.50 244 LEU A N 1
ATOM 1924 C CA . LEU A 1 244 ? -0.714 8.898 5.427 1.00 94.50 244 LEU A CA 1
ATOM 1925 C C . LEU A 1 244 ? -0.271 10.102 6.267 1.00 94.50 244 LEU A C 1
ATOM 1927 O O . LEU A 1 244 ? -1.072 10.987 6.551 1.00 94.50 244 LEU A O 1
ATOM 1931 N N . SER A 1 245 ? 1.013 10.210 6.606 1.00 95.1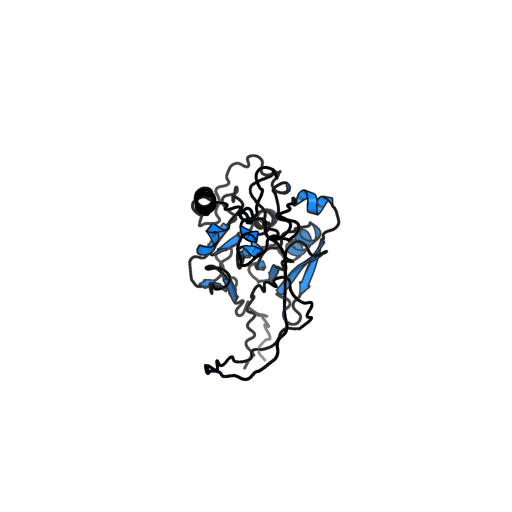2 245 SER A N 1
ATOM 1932 C CA . SER A 1 245 ? 1.531 11.433 7.237 1.00 95.12 245 SER A CA 1
ATOM 1933 C C . SER A 1 245 ? 1.749 12.552 6.217 1.00 95.12 245 SER A C 1
ATOM 1935 O O . SER A 1 245 ? 2.324 12.323 5.151 1.00 95.12 245 SER A O 1
ATOM 1937 N N . TRP A 1 246 ? 1.348 13.780 6.558 1.00 93.75 246 TRP A N 1
ATOM 1938 C CA . TRP A 1 246 ? 1.501 14.966 5.702 1.00 93.75 246 TRP A CA 1
ATOM 1939 C C . TRP A 1 246 ? 2.938 15.193 5.201 1.00 93.75 246 TRP A C 1
ATOM 1941 O O . TRP A 1 246 ? 3.160 15.487 4.028 1.00 93.75 246 TRP A O 1
ATOM 1951 N N . GLU A 1 247 ? 3.926 15.035 6.079 1.00 93.88 247 GLU A N 1
ATOM 1952 C CA . GLU A 1 247 ? 5.350 15.257 5.806 1.00 93.88 247 GLU A CA 1
ATOM 1953 C C . GLU A 1 247 ? 5.901 14.250 4.792 1.00 93.88 247 GLU A C 1
ATOM 1955 O O . GLU A 1 247 ? 6.796 14.569 4.008 1.00 93.88 247 GLU A O 1
ATOM 1960 N N . ASP A 1 248 ? 5.327 13.047 4.772 1.00 94.75 248 ASP A N 1
ATOM 1961 C CA . ASP A 1 248 ? 5.767 11.946 3.926 1.00 94.75 248 ASP A CA 1
ATOM 1962 C C . ASP A 1 248 ? 5.028 11.912 2.571 1.00 94.75 248 ASP A C 1
ATOM 1964 O O . ASP A 1 248 ? 5.302 11.044 1.732 1.00 94.75 248 ASP A O 1
ATOM 1968 N N . LYS A 1 249 ? 4.141 12.884 2.291 1.00 91.19 249 LYS A N 1
ATOM 1969 C CA . LYS A 1 249 ? 3.459 13.026 0.988 1.00 91.19 249 LYS A CA 1
ATOM 1970 C C . LYS A 1 249 ? 4.435 13.168 -0.182 1.00 91.19 249 LYS A C 1
ATOM 1972 O O . LYS A 1 249 ? 4.175 12.666 -1.273 1.00 91.19 249 LYS A O 1
ATOM 1977 N N . GLY A 1 250 ? 5.598 13.777 0.071 1.00 90.06 250 GLY A N 1
ATOM 1978 C CA . GLY A 1 250 ? 6.670 13.960 -0.910 1.00 90.06 250 GLY A CA 1
ATOM 1979 C C . GLY A 1 250 ? 7.253 12.655 -1.463 1.00 90.06 250 GLY A C 1
ATOM 1980 O O . GLY A 1 250 ? 7.975 12.707 -2.455 1.00 90.06 250 GLY A O 1
ATOM 1981 N N . TRP A 1 251 ? 6.916 11.496 -0.879 1.00 93.88 251 TRP A N 1
ATOM 1982 C CA . TRP A 1 251 ? 7.358 10.158 -1.294 1.00 93.88 251 TRP A CA 1
ATOM 1983 C C . TRP A 1 251 ? 6.322 9.354 -2.094 1.00 93.88 251 TRP A C 1
ATOM 1985 O O . TRP A 1 251 ? 6.575 8.194 -2.419 1.00 93.88 251 TRP A O 1
ATOM 1995 N N . LEU A 1 252 ? 5.155 9.925 -2.410 1.00 92.81 252 LEU A N 1
ATOM 1996 C CA . LEU A 1 252 ? 4.156 9.270 -3.263 1.00 92.81 252 LEU A CA 1
ATOM 1997 C C . LEU A 1 252 ? 4.707 9.005 -4.671 1.00 92.81 252 LEU A C 1
ATOM 1999 O O . LEU A 1 252 ? 5.526 9.765 -5.173 1.00 92.81 252 LEU A O 1
ATOM 2003 N N . ASN A 1 253 ? 4.283 7.917 -5.316 1.00 92.12 253 ASN A N 1
ATOM 2004 C CA . ASN A 1 253 ? 4.740 7.566 -6.672 1.00 92.12 253 ASN A CA 1
ATOM 2005 C C . ASN A 1 253 ? 3.584 7.250 -7.638 1.00 92.12 253 ASN A C 1
ATOM 2007 O O . ASN A 1 253 ? 3.832 6.905 -8.787 1.00 92.12 253 ASN A O 1
ATOM 2011 N N . ARG A 1 254 ? 2.333 7.390 -7.182 1.00 89.31 254 ARG A N 1
ATOM 2012 C CA . ARG A 1 254 ? 1.091 7.091 -7.911 1.00 89.31 254 ARG A CA 1
ATOM 2013 C C . ARG A 1 254 ? 0.073 8.206 -7.691 1.00 89.31 254 ARG A C 1
ATOM 2015 O O . ARG A 1 254 ? -0.174 8.572 -6.537 1.00 89.31 254 ARG A O 1
ATOM 2022 N N . LEU A 1 255 ? -0.534 8.722 -8.754 1.00 85.19 255 LEU A N 1
ATOM 2023 C CA . LEU A 1 255 ? -1.677 9.626 -8.665 1.00 85.19 255 LEU A CA 1
ATOM 2024 C C . LEU A 1 255 ? -2.873 8.848 -8.110 1.00 85.19 255 LEU A C 1
ATOM 2026 O O . LEU A 1 255 ? -3.127 7.705 -8.490 1.00 85.19 255 LEU A O 1
ATOM 2030 N N . ASP A 1 256 ? -3.594 9.480 -7.192 1.00 84.38 256 ASP A N 1
ATOM 2031 C CA . ASP A 1 256 ? -4.892 9.010 -6.714 1.00 84.38 256 ASP A CA 1
ATOM 2032 C C . ASP A 1 256 ? -5.926 9.506 -7.721 1.00 84.38 256 ASP A C 1
ATOM 2034 O O . ASP A 1 256 ? -6.520 10.565 -7.551 1.00 84.38 256 ASP A O 1
ATOM 2038 N N . ARG A 1 257 ? -6.052 8.783 -8.840 1.00 71.31 257 ARG A N 1
ATOM 2039 C CA . ARG A 1 257 ? -6.902 9.183 -9.975 1.00 71.31 257 ARG A CA 1
ATOM 2040 C C . ARG A 1 257 ? -8.401 9.174 -9.636 1.00 71.31 257 ARG A C 1
ATOM 2042 O O . ARG A 1 257 ? -9.190 9.755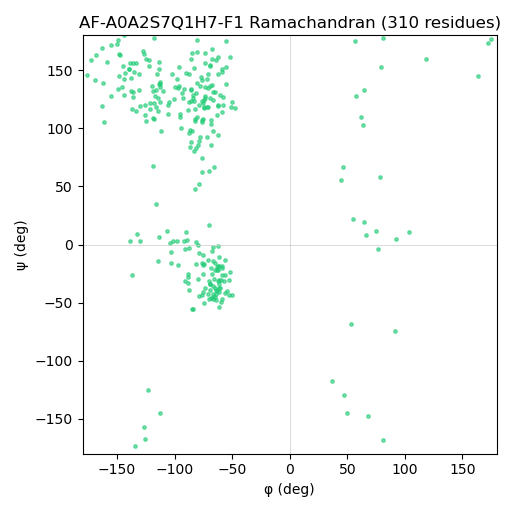 -10.372 1.00 71.31 257 ARG A O 1
ATOM 2049 N N . LEU A 1 258 ? -8.779 8.551 -8.516 1.00 58.78 258 LEU A N 1
ATOM 2050 C CA . LEU A 1 258 ? -10.120 8.619 -7.933 1.00 58.78 258 LEU A CA 1
ATOM 2051 C C . LEU A 1 258 ? -10.345 9.890 -7.099 1.00 58.78 258 LEU A C 1
ATOM 2053 O O . LEU A 1 258 ? -11.495 10.212 -6.809 1.00 58.78 258 LEU A O 1
ATOM 2057 N N . GLY A 1 259 ? -9.277 10.591 -6.701 1.00 64.19 259 GLY A N 1
ATOM 2058 C CA . GLY A 1 259 ? -9.321 11.783 -5.850 1.00 64.19 259 GLY A CA 1
ATOM 2059 C C . GLY A 1 259 ? -9.837 11.517 -4.433 1.00 64.19 259 GLY A C 1
ATOM 2060 O O . GLY A 1 259 ? -10.324 12.436 -3.779 1.00 64.19 259 GLY A O 1
ATOM 2061 N N . LYS A 1 260 ? -9.816 10.257 -3.980 1.00 64.44 260 LYS A N 1
ATOM 2062 C CA . LYS A 1 260 ? -10.585 9.810 -2.806 1.00 64.44 260 LYS A CA 1
ATOM 2063 C C . LYS A 1 260 ? -9.834 8.899 -1.858 1.00 64.44 260 LYS A C 1
ATOM 2065 O O . LYS A 1 260 ? -10.191 8.872 -0.688 1.00 64.44 260 LYS A O 1
ATOM 2070 N N . ALA A 1 261 ? -8.837 8.149 -2.318 1.00 70.62 261 ALA A N 1
ATOM 2071 C CA . ALA A 1 261 ? -8.171 7.188 -1.454 1.00 70.62 261 ALA A CA 1
ATOM 2072 C C . ALA A 1 261 ? -7.395 7.890 -0.329 1.00 70.62 261 ALA A C 1
ATOM 2074 O O . ALA A 1 261 ? -7.503 7.480 0.817 1.00 70.62 261 ALA A O 1
ATOM 2075 N N . ARG A 1 262 ? -6.609 8.937 -0.602 1.00 89.31 262 ARG A N 1
ATOM 2076 C CA . ARG A 1 262 ? -5.634 9.449 0.383 1.00 89.31 262 ARG A CA 1
ATOM 2077 C C . ARG A 1 262 ? -6.149 10.569 1.286 1.00 89.31 262 ARG A C 1
ATOM 2079 O O . ARG A 1 262 ? -6.516 11.640 0.822 1.00 89.31 262 ARG A O 1
ATOM 2086 N N . THR A 1 263 ? -6.029 10.359 2.597 1.00 88.06 263 THR A N 1
ATOM 2087 C CA . THR A 1 263 ? -6.210 11.367 3.658 1.00 88.06 263 THR A CA 1
ATOM 2088 C C . THR A 1 263 ? -4.876 11.598 4.382 1.00 88.06 263 THR A C 1
ATOM 2090 O O . THR A 1 263 ? -4.065 10.676 4.499 1.00 88.06 263 THR A O 1
ATOM 2093 N N . PHE A 1 264 ? -4.610 12.825 4.846 1.00 90.62 264 PHE A N 1
ATOM 2094 C CA . PHE A 1 264 ? -3.316 13.201 5.430 1.00 90.62 264 PHE A CA 1
ATOM 2095 C C . PHE A 1 264 ? -3.417 13.639 6.891 1.00 90.62 264 PHE A C 1
ATOM 2097 O O . PHE A 1 264 ? -4.057 14.638 7.205 1.00 90.62 264 PHE A O 1
ATOM 2104 N N . ILE A 1 265 ? -2.686 12.929 7.747 1.00 91.50 265 ILE A N 1
ATOM 2105 C CA . ILE A 1 265 ? -2.500 13.221 9.166 1.00 91.50 265 ILE A CA 1
ATOM 2106 C C . ILE A 1 265 ? -1.513 14.385 9.300 1.00 91.50 265 ILE A C 1
ATOM 2108 O O . ILE A 1 265 ? -0.303 14.234 9.085 1.00 91.50 265 ILE A O 1
ATOM 2112 N N . GLU A 1 266 ? -2.019 15.560 9.667 1.00 91.62 266 GLU A N 1
ATOM 2113 C CA . GLU A 1 266 ? -1.206 16.745 9.977 1.00 91.62 266 GLU A CA 1
ATOM 2114 C C . GLU A 1 266 ? -0.765 16.774 11.447 1.00 91.62 266 GLU A C 1
ATOM 2116 O O . GLU A 1 266 ? 0.386 17.104 11.739 1.00 91.62 266 GLU A O 1
ATOM 2121 N N . GLY A 1 267 ? -1.637 16.367 12.375 1.00 90.94 267 GLY A N 1
ATOM 2122 C CA . GLY A 1 267 ? -1.369 16.403 13.816 1.00 90.94 267 GLY A CA 1
ATOM 2123 C C . GLY A 1 267 ? -0.220 15.492 14.267 1.00 90.94 267 GLY A C 1
ATOM 2124 O O . GLY A 1 267 ? 0.132 14.519 13.605 1.00 90.94 267 GLY A O 1
ATOM 2125 N N . THR A 1 268 ? 0.361 15.771 15.439 1.00 91.31 268 THR A N 1
ATOM 2126 C CA . THR A 1 268 ? 1.317 14.852 16.097 1.00 91.31 268 THR A CA 1
ATOM 2127 C C . THR A 1 268 ? 0.653 13.567 16.596 1.00 91.31 268 THR A C 1
ATOM 2129 O O . THR A 1 268 ? 1.318 12.563 16.838 1.00 91.31 268 THR A O 1
ATOM 2132 N N . GLU A 1 269 ? -0.663 13.603 16.770 1.00 90.94 269 GLU A N 1
ATOM 2133 C CA . GLU A 1 269 ? -1.505 12.470 17.113 1.00 90.94 269 GLU A CA 1
ATOM 2134 C C . GLU A 1 269 ? -2.891 12.660 16.488 1.00 90.94 269 GLU A C 1
ATOM 2136 O O . GLU A 1 269 ? -3.382 13.785 16.410 1.00 90.94 269 GLU A O 1
ATOM 2141 N N . GLU A 1 270 ? -3.518 11.566 16.062 1.00 88.50 270 GLU A N 1
ATOM 2142 C CA . GLU A 1 270 ? -4.854 11.564 15.465 1.00 88.50 270 GLU A CA 1
ATOM 2143 C C . GLU A 1 270 ? -5.601 10.300 15.903 1.00 88.50 270 GLU A C 1
ATOM 2145 O O . GLU A 1 270 ? -5.067 9.192 15.832 1.00 88.50 270 GLU A O 1
ATOM 2150 N N . GLU A 1 271 ? -6.815 10.458 16.426 1.00 87.38 271 GLU A N 1
ATOM 2151 C CA . GLU A 1 271 ? -7.692 9.330 16.748 1.00 87.38 271 GLU A CA 1
ATOM 2152 C C . GLU A 1 271 ? -8.497 8.987 15.499 1.00 87.38 271 GLU A C 1
ATOM 2154 O O . GLU A 1 271 ? -9.151 9.860 14.935 1.00 87.38 271 GLU A O 1
ATOM 2159 N N . LEU A 1 272 ? -8.403 7.740 15.038 1.00 84.25 272 LEU A N 1
ATOM 2160 C CA . LEU A 1 272 ? -8.933 7.351 13.738 1.00 84.25 272 LEU A CA 1
ATOM 2161 C C . LEU A 1 272 ? -10.467 7.319 13.777 1.00 84.25 272 LEU A C 1
ATOM 2163 O O . LEU A 1 272 ? -11.076 6.543 14.523 1.00 84.25 272 LEU A O 1
ATOM 2167 N N . GLU A 1 273 ? -11.078 8.164 12.950 1.00 81.31 273 GLU A N 1
ATOM 2168 C CA . GLU A 1 273 ? -12.524 8.264 12.777 1.00 81.31 273 GLU A CA 1
ATOM 2169 C C . GLU A 1 273 ? -12.941 7.642 11.442 1.00 81.31 273 GLU A C 1
ATOM 2171 O O . GLU A 1 273 ? -12.523 8.082 10.372 1.00 81.31 273 GLU A O 1
ATOM 2176 N N . ILE A 1 274 ? -13.793 6.618 11.504 1.00 74.06 274 ILE A N 1
ATOM 2177 C CA . ILE A 1 274 ? -14.328 5.902 10.345 1.00 74.06 274 ILE A CA 1
ATOM 2178 C C . ILE A 1 274 ? -15.820 6.197 10.261 1.00 74.06 274 ILE A C 1
ATOM 2180 O O . ILE A 1 274 ? -16.565 5.957 11.206 1.00 74.06 274 ILE A O 1
ATOM 2184 N N . ARG A 1 275 ? -16.265 6.747 9.124 1.00 72.25 275 ARG A N 1
ATOM 2185 C CA . ARG A 1 275 ? -17.671 7.141 8.877 1.00 72.25 275 ARG A CA 1
ATOM 2186 C C . ARG A 1 275 ? -18.256 8.098 9.943 1.00 72.25 275 ARG A C 1
ATOM 2188 O O . ARG A 1 275 ? -19.472 8.210 10.060 1.00 72.25 275 ARG A O 1
ATOM 2195 N N . GLY A 1 276 ? -17.394 8.815 10.674 1.00 74.12 276 GLY A N 1
ATOM 2196 C CA . GLY A 1 276 ? -17.757 9.718 11.774 1.00 74.12 276 GLY A CA 1
ATOM 2197 C C . GLY A 1 276 ? -17.748 9.083 13.173 1.00 74.12 276 GLY A C 1
ATOM 2198 O O . GLY A 1 276 ? -18.116 9.754 14.134 1.00 74.12 276 GLY A O 1
ATOM 2199 N N . GLU A 1 277 ? -17.328 7.821 13.312 1.00 77.56 277 GLU A N 1
ATOM 2200 C CA . GLU A 1 277 ? -17.207 7.126 14.599 1.00 77.56 277 GLU A CA 1
ATOM 2201 C C . GLU A 1 277 ? -15.744 6.828 14.954 1.00 77.56 277 GLU A C 1
ATOM 2203 O O . GLU A 1 277 ? -14.949 6.404 14.114 1.00 77.56 277 GLU A O 1
ATOM 2208 N N . LYS A 1 278 ? -15.384 7.027 16.227 1.00 83.00 278 LYS A N 1
ATOM 2209 C CA . LYS A 1 278 ? -14.038 6.771 16.756 1.00 83.00 278 LYS A CA 1
ATOM 2210 C C . LYS A 1 278 ? -13.824 5.287 17.012 1.00 83.00 278 LYS A C 1
ATOM 2212 O O . LYS A 1 278 ? -14.496 4.697 17.852 1.00 83.00 278 LYS A O 1
ATOM 2217 N N . ILE A 1 279 ? -12.831 4.698 16.352 1.00 82.00 279 ILE A N 1
ATOM 2218 C CA . ILE A 1 279 ? -12.623 3.237 16.355 1.00 82.00 279 ILE A CA 1
ATOM 2219 C C . ILE A 1 279 ? -11.723 2.731 17.498 1.00 82.00 279 ILE A C 1
ATOM 2221 O O . ILE A 1 279 ? -11.389 1.548 17.563 1.00 82.00 279 ILE A O 1
ATOM 2225 N N . GLY A 1 280 ? -11.304 3.625 18.399 1.00 82.19 280 GLY A N 1
ATOM 2226 C CA . GLY A 1 280 ? -10.445 3.310 19.546 1.00 82.19 280 GLY A CA 1
ATOM 2227 C C . GLY A 1 280 ? -8.968 3.075 19.210 1.00 82.19 280 GLY A C 1
ATOM 2228 O O . GLY A 1 280 ? -8.223 2.610 20.071 1.00 82.19 280 GLY A O 1
ATOM 2229 N N . VAL A 1 281 ? -8.536 3.392 17.984 1.00 85.44 281 VAL A N 1
ATOM 2230 C CA . VAL A 1 281 ? -7.138 3.298 17.535 1.00 85.44 281 VAL A CA 1
ATOM 2231 C C . VAL A 1 281 ? -6.613 4.692 17.200 1.00 85.44 281 VAL A C 1
ATOM 2233 O O . VAL A 1 281 ? -7.275 5.466 16.510 1.00 85.44 281 VAL A O 1
ATOM 2236 N N . LYS A 1 282 ? -5.417 5.014 17.694 1.00 90.75 282 LYS A N 1
ATOM 2237 C CA . LYS A 1 282 ? -4.771 6.319 17.556 1.00 90.75 282 LYS A CA 1
ATOM 2238 C C . LYS A 1 282 ? -3.469 6.192 16.772 1.00 90.75 282 LYS A C 1
ATOM 2240 O O . LYS A 1 282 ? -2.608 5.384 17.121 1.00 90.75 282 LYS A O 1
ATOM 2245 N N . ALA A 1 283 ? -3.308 7.001 15.732 1.00 92.38 283 ALA A N 1
ATOM 2246 C CA . ALA A 1 283 ? -2.037 7.179 15.048 1.00 92.38 283 ALA A CA 1
ATOM 2247 C C . ALA A 1 283 ? -1.198 8.220 15.805 1.00 92.38 283 ALA A C 1
ATOM 2249 O O . ALA A 1 283 ? -1.670 9.317 16.098 1.00 92.38 283 ALA A O 1
ATOM 2250 N N . LEU A 1 284 ? 0.050 7.880 16.127 1.00 93.50 284 LEU A N 1
ATOM 2251 C CA . LEU A 1 284 ? 1.006 8.763 16.798 1.00 93.50 284 LEU A CA 1
ATOM 2252 C C . LEU A 1 284 ? 2.187 9.031 15.864 1.00 93.50 284 LEU A C 1
ATOM 2254 O O . LEU A 1 284 ? 2.903 8.098 15.502 1.00 93.50 284 LEU A O 1
ATOM 2258 N N . LYS A 1 285 ? 2.403 10.292 15.487 1.00 93.88 285 LYS A N 1
ATOM 2259 C CA . LYS A 1 285 ? 3.498 10.729 14.614 1.00 93.88 285 LYS A CA 1
ATOM 2260 C C . LYS A 1 285 ? 4.740 11.006 15.457 1.00 93.88 285 LYS A C 1
ATOM 2262 O O . LYS A 1 285 ? 4.869 12.059 16.078 1.00 93.88 285 LYS A O 1
ATOM 2267 N N . LEU A 1 286 ? 5.643 10.029 15.501 1.00 92.75 286 LEU A N 1
ATOM 2268 C CA . LEU A 1 286 ? 6.861 10.068 16.322 1.00 92.75 286 LEU A CA 1
ATOM 2269 C C . LEU A 1 286 ? 8.123 10.375 15.501 1.00 92.75 286 LEU A C 1
ATOM 2271 O O . LEU A 1 286 ? 9.157 10.735 16.067 1.00 92.75 286 LEU A O 1
ATOM 2275 N N . GLY A 1 287 ? 8.040 10.249 14.174 1.00 89.88 287 GLY A N 1
ATOM 2276 C CA . GLY A 1 287 ? 9.133 10.534 13.253 1.00 89.88 287 GLY A CA 1
ATOM 2277 C C . GLY A 1 287 ? 10.303 9.545 13.368 1.00 89.88 287 GLY A C 1
ATOM 2278 O O . GLY A 1 287 ? 10.139 8.360 13.665 1.00 89.88 287 GLY A O 1
ATOM 2279 N N . GLY A 1 288 ? 11.522 10.030 13.127 1.00 90.75 288 GLY A N 1
ATOM 2280 C CA . GLY A 1 288 ? 12.750 9.241 13.249 1.00 90.75 288 GLY A CA 1
ATOM 2281 C C . GLY A 1 288 ? 13.159 8.553 11.948 1.00 90.75 288 GLY A C 1
ATOM 2282 O O . GLY A 1 288 ? 14.116 8.995 11.317 1.00 90.75 288 GLY A O 1
ATOM 2283 N N . HIS A 1 289 ? 12.475 7.477 11.540 1.00 92.94 289 HIS A N 1
ATOM 2284 C CA . HIS A 1 289 ? 12.825 6.769 10.296 1.00 92.94 289 HIS A CA 1
ATOM 2285 C C . HIS A 1 289 ? 12.479 7.616 9.065 1.00 92.94 289 HIS A C 1
ATOM 2287 O O . HIS A 1 289 ? 13.320 7.810 8.192 1.00 92.94 289 HIS A O 1
ATOM 2293 N N . PHE A 1 290 ? 11.274 8.179 9.037 1.00 94.06 290 PHE A N 1
ATOM 2294 C CA . PHE A 1 290 ? 10.842 9.285 8.185 1.00 94.06 290 PHE A CA 1
ATOM 2295 C C . PHE A 1 290 ? 10.349 10.434 9.079 1.00 94.06 290 PHE A C 1
ATOM 2297 O O . PHE A 1 290 ? 9.992 10.176 10.231 1.00 94.06 290 PHE A O 1
ATOM 2304 N N . PRO A 1 291 ? 10.299 11.691 8.595 1.00 94.25 291 PRO A N 1
ATOM 2305 C CA . PRO A 1 291 ? 9.704 12.796 9.348 1.00 94.25 291 PRO A CA 1
ATOM 2306 C C . PRO A 1 291 ? 8.263 12.505 9.787 1.00 94.25 291 PRO A C 1
ATOM 2308 O O . PRO A 1 291 ? 7.911 12.798 10.926 1.00 94.25 291 PRO A O 1
ATOM 2311 N N . GLY A 1 292 ? 7.470 11.869 8.920 1.00 94.88 292 GLY A N 1
ATOM 2312 C CA . GLY A 1 292 ? 6.085 11.498 9.186 1.00 94.88 292 GLY A CA 1
ATOM 2313 C C . GLY A 1 292 ? 5.863 10.117 9.814 1.00 94.88 292 GLY A C 1
ATOM 2314 O O . GLY A 1 292 ? 4.725 9.670 9.864 1.00 94.88 292 GLY A O 1
ATOM 2315 N N . SER A 1 293 ? 6.897 9.404 10.284 1.00 94.81 293 SER A N 1
ATOM 2316 C CA . SER A 1 293 ? 6.708 8.019 10.754 1.00 94.81 293 SER A CA 1
ATOM 2317 C C . SER A 1 293 ? 5.680 7.891 11.886 1.00 94.81 293 SER A C 1
ATOM 2319 O O . SER A 1 293 ? 5.856 8.452 12.975 1.00 94.81 293 SER A O 1
ATOM 2321 N N . LEU A 1 294 ? 4.634 7.103 11.620 1.00 94.88 294 LEU A N 1
ATOM 2322 C CA . LEU A 1 294 ? 3.528 6.827 12.534 1.00 94.88 294 LEU A CA 1
ATOM 2323 C C . LEU A 1 294 ? 3.730 5.509 13.301 1.00 94.88 294 LEU A C 1
ATOM 2325 O O . LEU A 1 294 ? 4.315 4.551 12.794 1.00 94.88 294 LEU A O 1
ATOM 2329 N N . THR A 1 295 ? 3.146 5.424 14.494 1.00 92.25 295 THR A N 1
ATOM 2330 C CA . THR A 1 295 ? 2.921 4.174 15.244 1.00 92.25 295 THR A CA 1
ATOM 2331 C C . THR A 1 295 ? 1.475 4.099 15.719 1.00 92.25 295 THR A C 1
ATOM 2333 O O . THR A 1 295 ? 0.911 5.136 16.071 1.00 92.25 295 THR A O 1
ATOM 2336 N N . ALA A 1 296 ? 0.893 2.901 15.784 1.00 88.19 296 ALA A N 1
ATOM 2337 C CA . ALA A 1 296 ? -0.451 2.720 16.333 1.00 88.19 296 ALA A CA 1
ATOM 2338 C C . ALA A 1 296 ? -0.411 2.564 17.858 1.00 88.19 296 ALA A C 1
ATOM 2340 O O . ALA A 1 296 ? 0.343 1.728 18.361 1.00 88.19 296 ALA A O 1
ATOM 2341 N N . ASP A 1 297 ? -1.279 3.281 18.571 1.00 85.50 297 ASP A N 1
ATOM 2342 C CA . ASP A 1 297 ? -1.779 2.876 19.887 1.00 85.50 297 ASP A CA 1
ATOM 2343 C C . ASP A 1 297 ? -3.229 2.403 19.726 1.00 85.50 297 ASP A C 1
ATOM 2345 O O . ASP A 1 297 ? -4.122 3.184 19.405 1.00 85.50 297 ASP A O 1
ATOM 2349 N N . SER A 1 298 ? -3.471 1.107 19.923 1.00 71.00 298 SER A N 1
ATOM 2350 C CA . SER A 1 298 ? -4.812 0.517 19.847 1.00 71.00 298 SER A CA 1
ATOM 2351 C C . SER A 1 298 ? -5.647 0.701 21.121 1.00 71.00 298 SER A C 1
ATOM 2353 O O . SER A 1 298 ? -6.727 0.120 21.229 1.00 71.00 298 SER A O 1
ATOM 2355 N N . GLY A 1 299 ? -5.113 1.392 22.135 1.00 65.00 299 GLY A N 1
ATOM 2356 C CA . GLY A 1 299 ? -5.799 1.706 23.383 1.00 65.00 299 GLY A CA 1
ATOM 2357 C C . GLY A 1 299 ? -6.522 0.509 24.008 1.00 65.00 299 GLY A C 1
ATOM 2358 O O . GLY A 1 299 ? -5.967 -0.580 24.187 1.00 65.00 299 GLY A O 1
ATOM 2359 N N . HIS A 1 300 ? -7.796 0.715 24.340 1.00 54.31 300 HIS A N 1
ATOM 2360 C CA . HIS A 1 300 ? -8.696 -0.330 24.814 1.00 54.31 300 HIS A CA 1
ATOM 2361 C C . HIS A 1 300 ? -9.881 -0.463 23.846 1.00 54.31 300 HIS A C 1
ATOM 2363 O O . HIS A 1 300 ? -11.001 -0.138 24.231 1.00 54.31 300 HIS A O 1
ATOM 2369 N N . ILE A 1 301 ? -9.644 -0.925 22.599 1.00 54.50 301 ILE A N 1
ATOM 2370 C CA . ILE A 1 301 ? -10.742 -1.288 21.671 1.00 54.50 301 ILE A CA 1
ATOM 2371 C C . ILE A 1 301 ? -11.731 -2.168 22.445 1.00 54.50 301 ILE A C 1
ATOM 2373 O O . ILE A 1 301 ? -11.332 -3.211 22.978 1.00 54.50 301 ILE A O 1
ATOM 2377 N N . GLY A 1 302 ? -12.964 -1.680 22.594 1.00 39.78 302 GLY A N 1
ATOM 2378 C CA . GLY A 1 302 ? -13.799 -1.983 23.753 1.00 39.78 302 GLY A CA 1
ATOM 2379 C C . GLY A 1 302 ? -14.070 -3.469 23.945 1.00 39.78 302 GLY A C 1
ATOM 2380 O O . GLY A 1 302 ? -14.798 -4.075 23.166 1.00 39.78 302 GLY A O 1
ATOM 2381 N N . HIS A 1 303 ? -13.560 -4.048 25.035 1.00 36.09 303 HIS A N 1
ATOM 2382 C CA . HIS A 1 303 ? -13.948 -5.394 25.459 1.00 36.09 303 HIS A CA 1
ATOM 2383 C C . HIS A 1 303 ? -15.264 -5.355 26.258 1.00 36.09 303 HIS A C 1
ATOM 2385 O O . HIS A 1 303 ? -15.379 -5.958 27.331 1.00 36.09 303 HIS A O 1
ATOM 2391 N N . ASP A 1 304 ? -16.256 -4.644 25.714 1.00 33.91 304 ASP A N 1
ATOM 2392 C CA . ASP A 1 304 ? -17.620 -4.525 26.233 1.00 33.91 304 ASP A CA 1
ATOM 2393 C C . ASP A 1 304 ? -18.405 -5.803 25.921 1.00 33.91 304 ASP A C 1
ATOM 2395 O O . ASP A 1 304 ? -19.423 -5.841 25.233 1.00 33.91 304 ASP A O 1
ATOM 2399 N N . SER A 1 305 ? -17.916 -6.902 26.494 1.00 32.75 305 SER A N 1
ATOM 2400 C CA . SER A 1 305 ? -18.708 -8.098 26.706 1.00 32.75 305 SER A CA 1
ATOM 2401 C C . SER A 1 305 ? -19.857 -7.726 27.644 1.00 32.75 305 SER A C 1
ATOM 2403 O O . SER A 1 305 ? -19.678 -7.738 28.866 1.00 32.75 305 SER A O 1
ATOM 2405 N N . CYS A 1 306 ? -21.016 -7.376 27.075 1.00 26.33 306 CYS A N 1
ATOM 2406 C CA . CYS A 1 306 ? -22.258 -7.052 27.779 1.00 26.33 306 CYS A CA 1
ATOM 2407 C C . CYS A 1 306 ? -22.831 -8.270 28.524 1.00 26.33 306 CYS A C 1
ATOM 2409 O O . CYS A 1 306 ? -23.915 -8.765 28.215 1.00 26.33 306 CYS A O 1
ATOM 2411 N N . TRP A 1 307 ? -22.111 -8.733 29.544 1.00 24.14 307 TRP A N 1
ATOM 2412 C CA . TRP A 1 307 ? -22.574 -9.724 30.502 1.00 24.14 307 TRP A CA 1
ATOM 2413 C C . TRP A 1 307 ? -23.674 -9.099 31.365 1.00 24.14 307 TRP A C 1
ATOM 2415 O O . TRP A 1 307 ? -23.428 -8.589 32.456 1.00 24.14 307 TRP A O 1
ATOM 2425 N N . HIS A 1 308 ? -24.910 -9.159 30.868 1.00 29.50 308 HIS A N 1
ATOM 2426 C CA . HIS A 1 308 ? -26.122 -8.975 31.665 1.00 29.50 308 HIS A CA 1
ATOM 2427 C C . HIS A 1 308 ? -26.308 -10.192 32.593 1.00 29.50 308 HIS A C 1
ATOM 2429 O O . HIS A 1 308 ? -27.257 -10.962 32.470 1.00 29.50 308 HIS A O 1
ATOM 2435 N N . GLY A 1 309 ? -25.357 -10.381 33.513 1.00 25.36 309 GLY A N 1
ATOM 2436 C CA . GLY A 1 309 ? -25.528 -11.230 34.686 1.00 25.36 309 GLY A CA 1
ATOM 2437 C C . GLY A 1 309 ? -26.427 -10.492 35.669 1.00 25.36 309 GLY A C 1
ATOM 2438 O O . GLY A 1 309 ? -26.092 -9.385 36.087 1.00 25.36 309 GLY A O 1
ATOM 2439 N N . GLY A 1 310 ? -27.594 -11.064 35.955 1.00 23.53 310 GLY A N 1
ATOM 2440 C CA . GLY A 1 310 ? -28.635 -10.406 36.740 1.00 23.53 310 GLY A CA 1
ATOM 2441 C C . GLY A 1 310 ? -28.270 -10.174 38.208 1.00 23.53 310 GLY A C 1
ATOM 2442 O O . GLY A 1 310 ? -27.308 -10.727 38.737 1.00 23.53 310 GLY A O 1
ATOM 2443 N N . LEU A 1 311 ? -29.098 -9.358 38.858 1.00 26.88 311 LEU A N 1
ATOM 2444 C CA . LEU A 1 311 ? -29.160 -9.246 40.312 1.00 26.88 311 LEU A CA 1
ATOM 2445 C C . LEU A 1 311 ? -29.792 -10.520 40.894 1.00 26.88 311 LEU A C 1
ATOM 2447 O O . LEU A 1 311 ? -30.955 -10.774 40.588 1.00 26.88 311 LEU A O 1
ATOM 2451 N N . GLU A 1 312 ? -29.050 -11.257 41.725 1.00 28.25 312 GLU A N 1
ATOM 2452 C CA . GLU A 1 312 ? -29.466 -11.831 43.028 1.00 28.25 312 GLU A CA 1
ATOM 2453 C C . GLU A 1 312 ? -28.276 -12.512 43.736 1.00 28.25 312 GLU A C 1
ATOM 2455 O O . GLU A 1 312 ? -27.496 -13.217 43.057 1.00 28.25 312 GLU A O 1
#

pLDDT: mean 72.1, std 27.74, range [23.53, 98.69]

Nearest PDB structures (foldseek):
  2p97-assembly1_A  TM=7.444E-01  e=2.212E-05  Trichormus variabilis ATCC 29413
  4wd6-assembly2_B  TM=7.153E-01  e=9.800E-05  Stutzerimonas stutzeri
  5fqb-assembly1_A  TM=6.547E-01  e=1.256E-04  Bacillus cereus
  2bc2-assembly1_A  TM=6.593E-01  e=3.184E-04  Bacillus cereus
  2bg8-assembly2_B  TM=6.338E-01  e=1.807E-03  Bacillus cereus

Radius of gyration: 25.72 Å; Cα contacts (8 Å, |Δi|>4): 479; chains: 1; bounding box: 98×38×64 Å

Solvent-accessible surface area (backbone atoms only — not comparable to full-atom values): 19582 Å² total; per-residue (Å²): 134,84,83,87,72,77,62,71,52,68,88,82,79,74,72,95,69,83,95,76,95,76,80,95,74,79,93,75,88,86,78,91,80,90,82,87,86,83,86,86,90,90,86,86,87,84,89,92,84,89,87,90,88,83,92,85,89,86,84,85,89,84,83,88,78,86,77,76,56,66,71,55,55,58,46,54,55,47,57,52,54,65,66,55,63,85,78,48,79,55,80,64,89,74,69,58,80,85,79,77,68,92,54,63,45,54,24,28,21,31,49,55,58,26,39,36,35,80,43,66,53,68,87,73,61,66,73,53,74,73,29,71,35,89,94,47,60,67,54,97,88,53,78,55,69,47,26,54,50,58,48,58,74,63,69,66,65,45,74,47,74,48,64,43,98,85,43,83,48,35,30,45,33,38,49,38,67,75,50,47,76,50,55,66,20,35,40,38,60,40,101,76,44,22,33,29,39,33,37,45,57,78,85,52,66,76,56,52,55,52,40,47,75,72,72,34,45,52,30,34,38,36,38,46,69,76,27,49,10,37,49,64,63,53,23,64,76,44,75,23,41,35,40,35,29,51,74,46,56,77,65,66,49,57,79,64,79,59,60,37,41,60,34,65,50,76,60,62,56,46,70,45,60,46,101,85,42,77,52,47,35,28,45,34,48,74,27,83,89,42,81,28,19,39,32,38,41,42,64,72,56,77,84,76,72,81,74,83,71,76,94,128

Foldseek 3Di:
DDDDDWDKFDFDQDDDDDDDDDDDDDDDDDDDDDDDDDDDDDDDDDDDDDDDDDDDDDDDDDDDDPCPDPVVVVVVLVVVLPVQDDAPQDQDDDFDDCPDPVCQQQFKAWQALQATAPDNDCVVCQDQVVQVDPLHHADPVGTDIDGQCRVVVVVQKDKDWDADPPDNQWIWIWMPPQTHSTGIWIWGDAPQFIEIEFADQHDDPVVLVVCVVSVAGQEYEYQALSRNRSQLVNCVSRVYAYEFAPQRSSSHRDHNNRSRRYHYDDDQKDQDAGPNHGRQKMWGQPADSHNRGTIITSGCRDPPPVPPPDDD

Mean predicted aligned error: 14.94 Å

Sequence (312 aa):
MKSMKFIVIASHFFACGETGNIGIGATKKYQPKLRYDSQPSAQPASMNSPPPSADVTMSTHSTPHSTISSQTLIREDKEISELFENPLHNFGYDTPVPDNMSDTEHLLICCACGTQFDADNRSILTRCRICDDPRQFVPPTGQSFTTLAALKACGKFKNRWKPFENDDRFWSIWTEPKFSIGQRAVLITTPHGNILWDCITYIDDDTVDWIHGLGGLAAIVISHPHYYTTHLEWAETFDCPVYLSWEDKGWLNRLDRLGKARTFIEGTEEELEIRGEKIGVKALKLGGHFPGSLTADSGHIG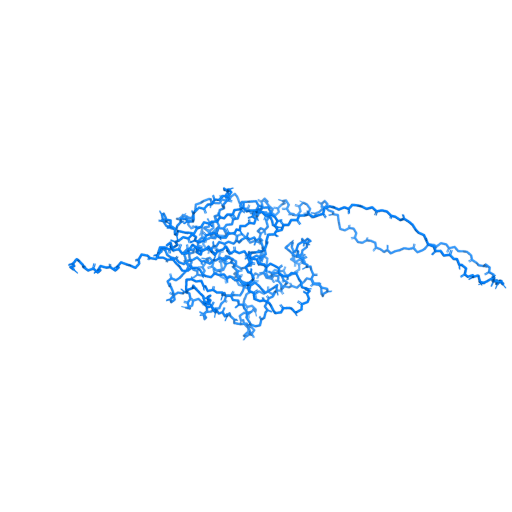HDSCWHGGLE